Protein AF-A0A8H4KC04-F1 (afdb_monomer_lite)

Secondary structure (DSSP, 8-state):
----EEE-TT--EEE-SSHHHHT-TT-S--HHHHHHHHHHHHH-S---GGGS---HHHHHHHHHHHTT-GGG-------SSHHHHHHHHHHHHHHHHHHHHHHHH---HHHHHTTTTTS-TT---PPPS-HHHHS-TT--HHHHHHHHHHHHHHHHH-HHHHHHHHHHHHHHHHHHHH----HHHHHHHHHHHHHHHHHTT-TTTHHHHHHHHHHHHHGGG----S-HHHHHHHSHHHHHHHHHHHHHHHHHHHHTT---SS-SGGGS-TT-----TTTTTTHHHHHHHHHHHHHHHHHHHHHHH-SS--GGGGHHHHHHHHHHHHHHHT----

InterPro domains:
  IPR005814 Aminotransferase class-III [PF00202] (6-101)
  IPR015421 Pyridoxal phosphate-dependent transferase, major domain [G3DSA:3.40.640.10] (30-163)
  IPR015424 Pyridoxal phosphate-dependent transferase [SSF53383] (8-153)
  IPR021858 Fungal transcription factor [PF11951] (159-331)

Foldseek 3Di:
DADQWDADPVRDIDGNLCCVVLPNLRHPDDVVVVVVLVVCCVVPVDDDPVVVDDDPVVVVVFCVVCPPNVVVDDGDDDDDDPVVVVVVVVVVVVVVVCLLVVLLADPPVVSCVVCVVPRDPLDDDADDPPCVPPPDPPADPVRVVVVSVVRVVCCCPPPSNVVVVVVVVVVVVCCVVVVPQDLVSLLVVLVVVLVVCLVVVVLVPSVVSLLVSLCSQCVVPPDDPDDSLVSLCVDLSSLVSVVVNLLSLLVSLVVVLHARPDADDSLADPVRPQPDPSCRFSSVVSNLSNLVSVLSVVVVVVVVVDPDDDPVVCPVSVVSVVVSVVCVVPDDGD

Structure (mmCIF, N/CA/C/O backbone):
data_AF-A0A8H4KC04-F1
#
_entry.id   AF-A0A8H4KC04-F1
#
loop_
_atom_site.group_PDB
_atom_site.id
_atom_site.type_symbol
_atom_site.label_atom_id
_atom_site.label_alt_id
_atom_site.label_comp_id
_atom_site.label_asym_id
_atom_site.label_entity_id
_atom_site.label_seq_id
_atom_site.pdbx_PDB_ins_code
_atom_site.Cartn_x
_atom_site.Cartn_y
_atom_site.Cartn_z
_atom_site.occupancy
_atom_site.B_iso_or_equiv
_atom_site.auth_seq_id
_atom_site.auth_comp_id
_atom_site.auth_asym_id
_atom_site.auth_atom_id
_atom_site.pdbx_PDB_model_num
ATOM 1 N N . MET A 1 1 ? -21.354 -11.502 18.791 1.00 45.84 1 MET A N 1
ATOM 2 C CA . MET A 1 1 ? -21.291 -10.128 19.333 1.00 45.84 1 MET A CA 1
ATOM 3 C C . MET A 1 1 ? -19.833 -9.747 19.503 1.00 45.84 1 MET A C 1
ATOM 5 O O . MET A 1 1 ? -19.154 -10.330 20.341 1.00 45.84 1 MET A O 1
ATOM 9 N N . THR A 1 2 ? -19.352 -8.838 18.662 1.00 54.47 2 THR A N 1
ATOM 10 C CA . THR A 1 2 ? -18.087 -8.113 18.827 1.00 54.47 2 THR A CA 1
ATOM 11 C C . THR A 1 2 ? -18.065 -7.490 20.220 1.00 54.47 2 THR A C 1
ATOM 13 O O . THR A 1 2 ? -19.035 -6.851 20.619 1.00 54.47 2 THR A O 1
ATOM 16 N N . ARG A 1 3 ? -17.008 -7.730 21.001 1.00 68.69 3 ARG A N 1
ATOM 17 C CA . ARG A 1 3 ? -16.815 -7.072 22.298 1.00 68.69 3 ARG A CA 1
ATOM 18 C C . ARG A 1 3 ? -15.876 -5.891 22.062 1.00 68.69 3 ARG A C 1
ATOM 20 O O . ARG A 1 3 ? -14.681 -6.143 21.976 1.00 68.69 3 ARG A O 1
ATOM 27 N N . PRO A 1 4 ? -16.362 -4.645 21.934 1.00 75.50 4 PRO A N 1
ATOM 28 C CA . PRO A 1 4 ? -15.501 -3.478 21.741 1.00 75.50 4 PRO A CA 1
ATOM 29 C C . PRO A 1 4 ? -14.902 -2.979 23.067 1.00 75.50 4 PRO A C 1
ATOM 31 O O . PRO A 1 4 ? -14.444 -1.853 23.150 1.00 75.50 4 PRO A O 1
ATOM 34 N N . PHE A 1 5 ? -14.941 -3.783 24.133 1.00 81.94 5 PHE A N 1
ATOM 35 C CA . PHE A 1 5 ? -14.510 -3.370 25.464 1.00 81.94 5 PHE A CA 1
ATOM 36 C C . PHE A 1 5 ? -13.293 -4.167 25.913 1.00 81.94 5 PHE A C 1
ATOM 38 O O . PHE A 1 5 ? -13.287 -5.398 25.824 1.00 81.94 5 PHE A O 1
ATOM 45 N N . VAL A 1 6 ? -12.321 -3.463 26.482 1.00 85.00 6 VAL A N 1
ATOM 46 C CA . VAL A 1 6 ? -11.175 -4.031 27.196 1.00 85.00 6 VAL A CA 1
ATOM 47 C C . VAL A 1 6 ? -11.305 -3.761 28.687 1.00 85.00 6 VAL A C 1
ATOM 49 O O . VAL A 1 6 ? -11.941 -2.795 29.100 1.00 85.00 6 VAL A O 1
ATOM 52 N N . SER A 1 7 ? -10.718 -4.623 29.511 1.00 87.44 7 SER A N 1
ATOM 53 C CA . SER A 1 7 ? -10.640 -4.406 30.956 1.00 87.44 7 SER A CA 1
ATOM 54 C C . SER A 1 7 ? -9.207 -4.085 31.343 1.00 87.44 7 SER A C 1
ATOM 56 O O . SER A 1 7 ? -8.289 -4.810 30.962 1.00 87.44 7 SER A O 1
ATOM 58 N N . ASN A 1 8 ? -9.018 -3.009 32.101 1.00 87.94 8 ASN A N 1
ATOM 59 C CA . ASN A 1 8 ? -7.721 -2.701 32.692 1.00 87.94 8 ASN A CA 1
ATOM 60 C C . ASN A 1 8 ? -7.470 -3.561 33.950 1.00 87.94 8 ASN A C 1
ATOM 62 O O . ASN A 1 8 ? -8.314 -4.356 34.373 1.00 87.94 8 ASN A O 1
ATOM 66 N N . SER A 1 9 ? -6.306 -3.383 34.575 1.00 91.94 9 SER A N 1
ATOM 67 C CA . SER A 1 9 ? -5.914 -4.119 35.784 1.00 91.94 9 SER A CA 1
ATOM 68 C C . SER A 1 9 ? -6.809 -3.857 37.002 1.00 91.94 9 SER A C 1
ATOM 70 O O . SER A 1 9 ? -6.865 -4.704 37.890 1.00 91.94 9 SER A O 1
ATOM 72 N N . SER A 1 10 ? -7.530 -2.731 37.050 1.00 91.62 10 SER A N 1
ATOM 73 C CA . SER A 1 10 ? -8.500 -2.427 38.111 1.00 91.62 10 SER A CA 1
ATOM 74 C C . SER A 1 10 ? -9.902 -2.987 37.836 1.00 91.62 10 SER A C 1
ATOM 76 O O . SER A 1 10 ? -10.799 -2.824 38.660 1.00 91.62 10 SER A O 1
ATOM 78 N N . GLY A 1 11 ? -10.108 -3.668 36.702 1.00 89.00 11 GLY A N 1
ATOM 79 C CA . GLY A 1 11 ? -11.396 -4.239 36.302 1.00 89.00 11 GLY A CA 1
ATOM 80 C C . GLY A 1 11 ? -12.357 -3.236 35.657 1.00 89.00 11 GLY A C 1
ATOM 81 O O . GLY A 1 11 ? -13.470 -3.614 35.282 1.00 89.00 11 GLY A O 1
ATOM 82 N N . GLN A 1 12 ? -11.941 -1.980 35.477 1.00 88.75 12 GLN A N 1
ATOM 83 C CA . GLN A 1 12 ? -12.711 -0.993 34.731 1.00 88.75 12 GLN A CA 1
ATOM 84 C C . GLN A 1 12 ? -12.769 -1.403 33.258 1.00 88.75 12 GLN A C 1
ATOM 86 O O . GLN A 1 12 ? -11.752 -1.729 32.642 1.00 88.75 12 GLN A O 1
ATOM 91 N N . LYS A 1 13 ? -13.978 -1.381 32.693 1.00 87.00 13 LYS A N 1
ATOM 92 C CA . LYS A 1 13 ? -14.200 -1.598 31.264 1.00 87.00 13 LYS A CA 1
ATOM 93 C C . LYS A 1 13 ? -14.014 -0.287 30.513 1.00 87.00 13 LYS A C 1
ATOM 95 O O . LYS A 1 13 ? -14.609 0.719 30.884 1.00 87.00 13 LYS A O 1
ATOM 100 N N . VAL A 1 14 ? -13.221 -0.330 29.455 1.00 83.50 14 VAL A N 1
ATOM 101 C CA . VAL A 1 14 ? -12.939 0.791 28.560 1.00 83.50 14 VAL A CA 1
ATOM 102 C C . VAL A 1 14 ? -13.410 0.401 27.166 1.00 83.50 14 VAL A C 1
ATOM 104 O O . VAL A 1 14 ? -13.103 -0.698 26.702 1.00 83.50 14 VAL A O 1
ATOM 107 N N . LEU A 1 15 ? -14.190 1.272 26.527 1.00 82.62 15 LEU A N 1
ATOM 108 C CA . LEU A 1 15 ? -14.570 1.124 25.125 1.00 82.62 15 LEU A CA 1
ATOM 109 C C . LEU A 1 15 ? -13.347 1.427 24.253 1.00 82.62 15 LEU A C 1
ATOM 111 O O . LEU A 1 15 ? -12.816 2.533 24.294 1.00 82.62 1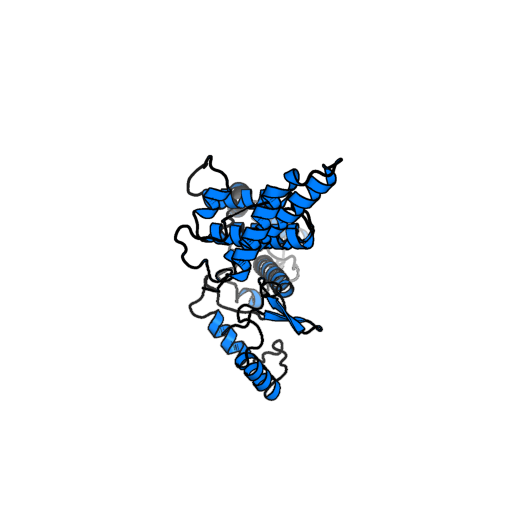5 LEU A O 1
ATOM 115 N N . ASP A 1 16 ? -12.919 0.455 23.458 1.00 76.12 16 ASP A N 1
ATOM 116 C CA . ASP A 1 16 ? -11.939 0.654 22.397 1.00 76.12 16 ASP A CA 1
ATOM 117 C C . ASP A 1 16 ? -12.665 1.122 21.132 1.00 76.12 16 ASP A C 1
ATOM 119 O O . ASP A 1 16 ? -13.154 0.328 20.325 1.00 76.12 16 ASP A O 1
ATOM 123 N N . ALA A 1 17 ? -12.766 2.442 21.001 1.00 71.88 17 ALA A N 1
ATOM 124 C CA . ALA A 1 17 ? -13.392 3.098 19.862 1.00 71.88 17 ALA A CA 1
ATOM 125 C C . ALA A 1 17 ? -12.476 3.186 18.625 1.00 71.88 17 ALA A C 1
ATOM 127 O O . ALA A 1 17 ? -12.957 3.506 17.538 1.00 71.88 17 ALA A O 1
ATOM 128 N N . SER A 1 18 ? -11.174 2.913 18.775 1.00 68.00 18 SER A N 1
ATOM 129 C CA . SER A 1 18 ? -10.179 3.013 17.700 1.00 68.00 18 SER A CA 1
ATOM 130 C C . SER A 1 18 ? -9.812 1.659 17.085 1.00 68.00 18 SER A C 1
ATOM 132 O O . SER A 1 18 ? -9.068 1.615 16.105 1.00 68.00 18 SER A O 1
ATOM 134 N N . ALA A 1 19 ? -10.330 0.554 17.637 1.00 72.06 19 ALA A N 1
ATOM 135 C CA . ALA A 1 19 ? -9.940 -0.811 17.281 1.00 72.06 19 ALA A CA 1
ATOM 136 C C . ALA A 1 19 ? -8.415 -1.018 17.411 1.00 72.06 19 ALA A C 1
ATOM 138 O O . ALA A 1 19 ? -7.756 -1.563 16.513 1.00 72.06 19 ALA A O 1
ATOM 139 N N . GLY A 1 20 ? -7.846 -0.532 18.518 1.00 74.62 20 GLY A N 1
ATOM 140 C CA . GLY A 1 20 ? -6.405 -0.391 18.711 1.00 74.62 20 GLY A CA 1
ATOM 141 C C . GLY A 1 20 ? -5.826 0.656 17.747 1.00 74.62 20 GLY A C 1
ATOM 142 O O . GLY A 1 20 ? -6.397 1.738 17.627 1.00 74.62 20 GLY A O 1
ATOM 143 N N . PRO A 1 21 ? -4.722 0.374 17.032 1.00 72.25 21 PRO A N 1
ATOM 144 C CA . PRO A 1 21 ? -4.250 1.203 15.921 1.00 72.25 21 PRO A CA 1
ATOM 145 C C . PRO A 1 21 ? -4.998 0.880 14.608 1.00 72.25 21 PRO A C 1
ATOM 147 O O . PRO A 1 21 ? -4.367 0.623 13.586 1.00 72.25 21 PRO A O 1
ATOM 150 N N . ALA A 1 22 ? -6.337 0.833 14.645 1.00 72.94 22 ALA A N 1
ATOM 151 C CA . ALA A 1 22 ? -7.212 0.477 13.519 1.00 72.94 22 ALA A CA 1
ATOM 152 C C . ALA A 1 22 ? -6.952 -0.908 12.884 1.00 72.94 22 ALA A C 1
ATOM 154 O O . ALA A 1 22 ? -7.099 -1.091 11.677 1.00 72.94 22 ALA A O 1
ATOM 15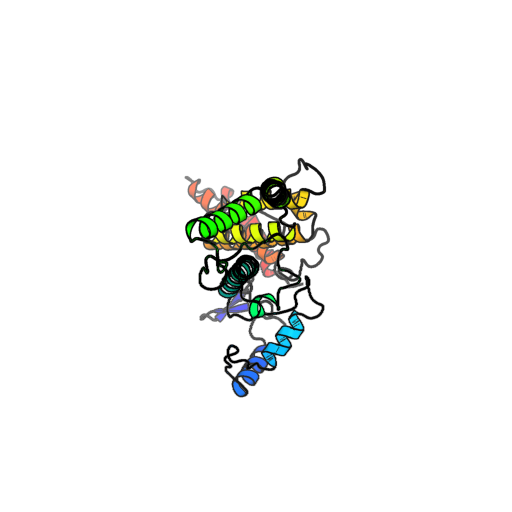5 N N . VAL A 1 23 ? -6.589 -1.907 13.695 1.00 77.31 23 VAL A N 1
ATOM 156 C CA . VAL A 1 23 ? -6.313 -3.283 13.220 1.00 77.31 23 VAL A CA 1
ATOM 157 C C . VAL A 1 23 ? -7.310 -4.318 13.736 1.00 77.31 23 VAL A C 1
ATOM 159 O O . VAL A 1 23 ? -7.415 -5.412 13.184 1.00 77.31 23 VAL A O 1
ATOM 162 N N . LEU A 1 24 ? -8.068 -4.005 14.789 1.00 78.75 24 LEU A N 1
ATOM 163 C CA . LEU A 1 24 ? -8.949 -4.965 15.453 1.00 78.75 24 LEU A CA 1
ATOM 164 C C . LEU A 1 24 ? -10.379 -4.965 14.885 1.00 78.75 24 LEU A C 1
ATOM 166 O O . LEU A 1 24 ? -11.364 -4.893 15.621 1.00 78.75 24 LEU A O 1
ATOM 170 N N . CYS A 1 25 ? -10.512 -5.087 13.565 1.00 74.56 25 CYS A N 1
ATOM 171 C CA . CYS A 1 25 ? -11.796 -4.961 12.864 1.00 74.56 25 CYS A CA 1
ATOM 172 C C . CYS A 1 25 ? -12.849 -6.009 13.286 1.00 74.56 25 CYS A C 1
ATOM 174 O O . CYS A 1 25 ? -14.047 -5.790 13.134 1.00 74.56 25 CYS A O 1
ATOM 176 N N . LEU A 1 26 ? -12.418 -7.151 13.836 1.00 79.44 26 LEU A N 1
ATOM 177 C CA . LEU A 1 26 ? -13.297 -8.241 14.289 1.00 79.44 26 LEU A CA 1
ATOM 178 C C . LEU A 1 26 ? -13.637 -8.187 15.791 1.00 79.44 26 LEU A C 1
ATOM 180 O O . LEU A 1 26 ? -14.392 -9.042 16.275 1.00 79.44 26 LEU A O 1
ATOM 184 N N . GLY A 1 27 ? -13.101 -7.195 16.514 1.00 76.50 27 GLY A N 1
ATOM 185 C CA . GLY A 1 27 ? -13.202 -7.027 17.966 1.00 76.50 27 GLY A CA 1
ATOM 186 C C . GLY A 1 27 ? -12.423 -8.060 18.788 1.00 76.50 27 GLY A C 1
ATOM 187 O O . GLY A 1 27 ? -11.781 -8.968 18.259 1.00 76.50 27 GLY A O 1
ATOM 188 N N . PHE A 1 28 ? -12.480 -7.923 20.116 1.00 81.50 28 PHE A N 1
ATOM 189 C CA . PHE A 1 28 ? -11.667 -8.724 21.034 1.00 81.50 28 PHE A CA 1
ATOM 190 C C . PHE A 1 28 ? -12.185 -10.154 21.236 1.00 81.50 28 PHE A C 1
ATOM 192 O O . PHE A 1 28 ? -13.392 -10.398 21.311 1.00 81.50 28 PHE A O 1
ATOM 199 N N . GLY A 1 29 ? -11.242 -11.083 21.432 1.00 81.94 29 GLY A N 1
ATOM 200 C CA . GLY A 1 29 ? -11.499 -12.405 22.012 1.00 81.94 29 GLY A CA 1
ATOM 201 C C . GLY A 1 29 ? -12.340 -13.338 21.143 1.00 81.94 29 GLY A C 1
ATOM 202 O O . GLY A 1 29 ? -13.230 -14.000 21.670 1.00 81.94 29 GLY A O 1
ATOM 203 N N . ARG A 1 30 ? -12.087 -13.370 19.828 1.00 85.81 30 ARG A N 1
ATOM 204 C CA . ARG A 1 30 ? -12.761 -14.261 18.869 1.00 85.81 30 ARG A CA 1
ATOM 205 C C . ARG A 1 30 ? -12.258 -15.703 19.018 1.00 85.81 30 ARG A C 1
ATOM 207 O O . ARG A 1 30 ? -11.124 -15.964 18.609 1.00 85.81 30 ARG A O 1
ATOM 214 N N . PRO A 1 31 ? -13.062 -16.637 19.568 1.00 90.44 31 PRO A N 1
ATOM 215 C CA . PRO A 1 31 ? -12.614 -18.013 19.778 1.00 90.44 31 PRO A CA 1
ATOM 216 C C . PRO A 1 31 ? -12.235 -18.702 18.469 1.00 90.44 31 PRO A C 1
ATOM 218 O O . PRO A 1 31 ? -11.279 -19.467 18.446 1.00 90.44 31 PRO A O 1
ATOM 221 N N . GLU A 1 32 ? -12.923 -18.366 17.374 1.00 92.62 32 GLU A N 1
ATOM 222 C CA . GLU A 1 32 ? -12.682 -18.951 16.053 1.00 92.62 32 GLU A CA 1
ATOM 223 C C . GLU A 1 32 ? -11.270 -18.624 15.540 1.00 92.62 32 GLU A C 1
ATOM 225 O O . GLU A 1 32 ? -10.598 -19.472 14.957 1.00 92.62 32 GLU A O 1
ATOM 230 N N . VAL A 1 33 ? -10.783 -17.406 15.810 1.00 91.25 33 VAL A N 1
ATOM 231 C CA . VAL A 1 33 ? -9.426 -16.975 15.437 1.00 91.25 33 VAL A CA 1
ATOM 232 C C . VAL A 1 33 ? -8.386 -17.692 16.296 1.00 91.25 33 VAL A C 1
ATOM 234 O O . VAL A 1 33 ? -7.383 -18.180 15.780 1.00 91.25 33 VAL A O 1
ATOM 237 N N . THR A 1 34 ? -8.626 -17.795 17.607 1.00 94.00 34 THR A N 1
ATOM 238 C CA . THR A 1 34 ? -7.730 -18.512 18.525 1.00 94.00 34 THR A CA 1
ATOM 239 C C . THR A 1 34 ? -7.622 -19.992 18.169 1.00 94.00 34 THR A C 1
ATOM 241 O O . THR A 1 34 ? -6.523 -20.547 18.186 1.00 94.00 34 THR A O 1
ATOM 244 N N . GLU A 1 35 ? -8.738 -20.628 17.821 1.00 96.75 35 GLU A N 1
ATOM 245 C CA . GLU A 1 35 ? -8.775 -22.023 17.395 1.00 96.75 35 GLU A CA 1
ATOM 246 C C . GLU A 1 35 ? -8.009 -22.222 16.082 1.00 96.75 35 GLU A C 1
ATOM 248 O O . GLU A 1 35 ? -7.146 -23.095 16.016 1.00 96.75 35 GLU A O 1
ATOM 253 N N . ALA A 1 36 ? -8.236 -21.370 15.076 1.00 95.88 36 ALA A N 1
ATOM 254 C CA . ALA A 1 36 ? -7.521 -21.431 13.801 1.00 95.88 36 ALA A CA 1
ATOM 255 C C . ALA A 1 36 ? -5.997 -21.295 13.974 1.00 95.88 36 ALA A C 1
ATOM 257 O O . ALA A 1 36 ? -5.239 -22.105 13.440 1.00 95.88 36 ALA A O 1
ATOM 258 N N . ILE A 1 37 ? -5.544 -20.324 14.778 1.00 95.75 37 ILE A N 1
ATOM 259 C CA . ILE A 1 37 ? -4.119 -20.136 15.093 1.00 95.75 37 ILE A CA 1
ATOM 260 C C . ILE A 1 37 ? -3.559 -21.374 15.800 1.00 95.75 37 ILE A C 1
ATOM 262 O O . ILE A 1 37 ? -2.505 -21.880 15.420 1.00 95.75 37 ILE A O 1
ATOM 266 N N . THR A 1 38 ? -4.265 -21.882 16.812 1.00 97.19 38 THR A N 1
ATOM 267 C CA . THR A 1 38 ? -3.816 -23.042 17.598 1.00 97.19 38 THR A CA 1
ATOM 268 C C . THR A 1 38 ? -3.700 -24.291 16.727 1.00 97.19 38 THR A C 1
ATOM 270 O O . THR A 1 38 ? -2.697 -25.002 16.792 1.00 97.19 38 THR A O 1
ATOM 273 N N . ASN A 1 39 ? -4.691 -24.536 15.870 1.00 97.12 39 ASN A N 1
ATOM 274 C CA . ASN A 1 39 ? -4.686 -25.649 14.927 1.00 97.12 39 ASN A CA 1
ATOM 275 C C . ASN A 1 39 ? -3.510 -25.545 13.950 1.00 97.12 39 ASN A C 1
ATOM 277 O O . ASN A 1 39 ? -2.790 -26.526 13.770 1.00 97.12 39 ASN A O 1
ATOM 281 N N . GLN A 1 40 ? -3.264 -24.359 13.385 1.00 96.56 40 GLN A N 1
ATOM 282 C CA . GLN A 1 40 ? -2.144 -24.142 12.471 1.00 96.56 40 GLN A CA 1
ATOM 283 C C . GLN A 1 40 ? -0.795 -24.350 13.166 1.00 96.56 40 GLN A C 1
ATOM 285 O O . GLN A 1 40 ? 0.055 -25.057 12.634 1.00 96.56 40 GLN A O 1
ATOM 290 N N . VAL A 1 41 ? -0.596 -23.797 14.366 1.00 96.75 41 VAL A N 1
ATOM 291 C CA . VAL A 1 41 ? 0.655 -23.954 15.128 1.00 96.75 41 VAL A CA 1
ATOM 292 C C . VAL A 1 41 ? 0.934 -25.423 15.460 1.00 96.75 41 VAL A C 1
ATOM 294 O O . VAL A 1 41 ? 2.080 -25.859 15.361 1.00 96.75 41 VAL A O 1
ATOM 297 N N . ASN A 1 42 ? -0.103 -26.197 15.798 1.00 97.06 42 ASN A N 1
ATOM 298 C CA . ASN A 1 42 ? 0.021 -27.629 16.084 1.00 97.06 42 ASN A CA 1
ATOM 299 C C . ASN A 1 42 ? 0.349 -28.476 14.843 1.00 97.06 42 ASN A C 1
ATOM 301 O O . ASN A 1 42 ? 0.921 -29.555 14.986 1.00 97.06 42 ASN A O 1
ATOM 305 N N . GLN A 1 43 ? -0.008 -28.016 13.640 1.00 95.12 43 GLN A N 1
ATOM 306 C CA . GLN A 1 43 ? 0.317 -28.702 12.386 1.00 95.12 43 GLN A CA 1
ATOM 307 C C . GLN A 1 43 ? 1.673 -28.261 11.821 1.00 95.12 43 GLN A C 1
ATOM 309 O O . GLN A 1 43 ? 2.517 -29.093 11.493 1.00 95.12 43 GLN A O 1
ATOM 314 N N . LEU A 1 44 ? 1.880 -26.950 11.700 1.00 94.44 44 LEU A N 1
ATOM 315 C CA . LEU A 1 44 ? 3.073 -26.327 11.141 1.00 94.44 44 LEU A CA 1
ATOM 316 C C . LEU A 1 44 ? 3.194 -24.887 11.657 1.00 94.44 44 LEU A C 1
ATOM 318 O O . LEU A 1 44 ? 2.564 -23.968 11.131 1.00 94.44 44 LEU A O 1
ATOM 322 N N . ALA A 1 45 ? 4.044 -24.696 12.666 1.00 92.44 45 ALA A N 1
ATOM 323 C CA . ALA A 1 45 ? 4.268 -23.392 13.291 1.00 92.44 45 ALA A CA 1
ATOM 324 C C . ALA A 1 45 ? 5.065 -22.409 12.418 1.00 92.44 45 ALA A C 1
ATOM 326 O O . ALA A 1 45 ? 4.887 -21.200 12.542 1.00 92.44 45 ALA A O 1
ATOM 327 N N . TYR A 1 46 ? 5.963 -22.903 11.558 1.00 92.56 46 TYR A N 1
ATOM 328 C CA . TYR A 1 46 ? 6.798 -22.054 10.710 1.00 92.56 46 TYR A CA 1
ATOM 329 C C . TYR A 1 46 ? 7.258 -22.778 9.446 1.00 92.56 46 TYR A C 1
ATOM 331 O O . TYR A 1 46 ? 7.626 -23.952 9.482 1.00 92.56 46 TYR A O 1
ATOM 339 N N . LEU A 1 47 ? 7.307 -22.034 8.343 1.00 89.50 47 LEU A N 1
ATOM 340 C CA . LEU A 1 47 ? 7.853 -22.471 7.068 1.00 89.50 47 LEU A CA 1
ATOM 341 C C . LEU A 1 47 ? 8.628 -21.318 6.424 1.00 89.50 47 LEU A C 1
ATOM 343 O O . LEU A 1 47 ? 8.112 -20.210 6.289 1.00 89.50 47 LEU A O 1
ATOM 347 N N . TYR A 1 48 ? 9.850 -21.589 5.967 1.00 87.81 48 TYR A N 1
ATOM 348 C CA . TYR A 1 48 ? 10.600 -20.639 5.150 1.00 87.81 48 TYR A CA 1
ATOM 349 C C . TYR A 1 48 ? 10.185 -20.748 3.674 1.00 87.81 48 TYR A C 1
ATOM 351 O O . TYR A 1 48 ? 10.581 -21.679 2.969 1.00 87.81 48 TYR A O 1
ATOM 359 N N . SER A 1 49 ? 9.417 -19.770 3.190 1.00 78.06 49 SER A N 1
ATOM 360 C CA . SER A 1 49 ? 8.875 -19.750 1.822 1.00 78.06 49 SER A CA 1
ATOM 361 C C . SER A 1 49 ? 9.915 -19.460 0.726 1.00 78.06 49 SER A C 1
ATOM 363 O O . SER A 1 49 ? 9.690 -19.755 -0.447 1.00 78.06 49 SER A O 1
ATOM 365 N N . GLY A 1 50 ? 11.105 -18.956 1.078 1.00 73.75 50 GLY A N 1
ATOM 366 C CA . GLY A 1 50 ? 12.161 -18.630 0.107 1.00 73.75 50 GLY A CA 1
ATOM 367 C C . GLY A 1 50 ? 12.812 -19.842 -0.577 1.00 73.75 50 GLY A C 1
ATOM 368 O O . GLY A 1 50 ? 13.472 -19.688 -1.602 1.00 73.75 50 GLY A O 1
ATOM 369 N N . ALA A 1 51 ? 12.606 -21.056 -0.058 1.00 72.06 51 ALA A N 1
ATOM 370 C CA . ALA A 1 51 ? 13.181 -22.294 -0.592 1.00 72.06 51 ALA A CA 1
ATOM 371 C C . ALA A 1 51 ? 12.224 -23.091 -1.511 1.00 72.06 51 ALA A C 1
ATOM 373 O O . ALA A 1 51 ? 12.432 -24.284 -1.714 1.00 72.06 51 ALA A O 1
ATOM 374 N N . ARG A 1 52 ? 11.216 -22.430 -2.109 1.00 78.00 52 ARG A N 1
ATOM 375 C CA . ARG A 1 52 ? 10.150 -23.029 -2.956 1.00 78.00 52 ARG A CA 1
ATOM 376 C C . ARG A 1 52 ? 9.153 -23.921 -2.207 1.00 78.00 52 ARG A C 1
ATOM 378 O O . ARG A 1 52 ? 8.483 -24.742 -2.829 1.00 78.00 52 ARG A O 1
ATOM 385 N N . PHE A 1 53 ? 9.050 -23.763 -0.894 1.00 87.25 53 PHE A N 1
ATOM 386 C CA . PHE A 1 53 ? 8.017 -24.413 -0.094 1.00 87.25 53 PHE A CA 1
ATOM 387 C C . PHE A 1 53 ? 6.874 -23.434 0.180 1.00 87.25 53 PHE A C 1
ATOM 389 O O . PHE A 1 53 ? 7.097 -22.227 0.255 1.00 87.25 53 PHE A O 1
ATOM 396 N N . THR A 1 54 ? 5.667 -23.965 0.355 1.00 91.25 54 THR A N 1
ATOM 397 C CA . THR A 1 54 ? 4.473 -23.204 0.750 1.00 91.25 54 THR A CA 1
ATOM 398 C C . THR A 1 54 ? 3.649 -23.996 1.771 1.00 91.25 54 THR A C 1
ATOM 400 O O . THR A 1 54 ? 3.993 -25.140 2.082 1.00 91.25 54 THR A O 1
ATOM 403 N N . CYS A 1 55 ? 2.594 -23.390 2.313 1.00 92.12 55 CYS A N 1
ATOM 404 C CA . CYS A 1 55 ? 1.605 -24.061 3.153 1.00 92.12 55 CYS A CA 1
ATOM 405 C C . CYS A 1 55 ? 0.183 -23.676 2.732 1.00 92.12 55 CYS A C 1
ATOM 407 O O . CYS A 1 55 ? -0.035 -22.579 2.211 1.00 92.12 55 CYS A O 1
ATOM 409 N N . ASP A 1 56 ? -0.772 -24.565 3.006 1.00 93.44 56 ASP A N 1
ATOM 410 C CA . ASP A 1 56 ? -2.166 -24.428 2.569 1.00 93.44 56 ASP A CA 1
ATOM 411 C C . ASP A 1 56 ? -2.773 -23.087 3.004 1.00 93.44 56 ASP A C 1
ATOM 413 O O . ASP A 1 56 ? -3.323 -22.369 2.178 1.00 93.44 56 ASP A O 1
ATOM 417 N N . ALA A 1 57 ? -2.542 -22.664 4.252 1.00 93.62 57 ALA A N 1
ATOM 418 C CA . ALA A 1 57 ? -3.031 -21.382 4.764 1.00 93.62 57 ALA A CA 1
ATOM 419 C C . ALA A 1 57 ? -2.537 -20.162 3.956 1.00 93.62 57 ALA A C 1
ATOM 421 O O . ALA A 1 57 ? -3.282 -19.202 3.761 1.00 93.62 57 ALA A O 1
ATOM 422 N N . THR A 1 58 ? -1.288 -20.186 3.474 1.00 92.56 58 THR A N 1
ATOM 423 C CA . THR A 1 58 ? -0.724 -19.081 2.676 1.00 92.56 58 THR A CA 1
ATOM 424 C C . THR A 1 58 ? -1.311 -19.069 1.265 1.00 92.56 58 THR A C 1
ATOM 426 O O . THR A 1 58 ? -1.672 -18.006 0.757 1.00 92.56 58 THR A O 1
ATOM 429 N N . GLU A 1 59 ? -1.433 -20.240 0.635 1.00 93.62 59 GLU A N 1
ATOM 430 C CA . GLU A 1 59 ? -2.005 -20.371 -0.712 1.00 93.62 59 GLU A CA 1
ATOM 431 C C . GLU A 1 59 ? -3.500 -20.030 -0.727 1.00 93.62 59 GLU A C 1
ATOM 433 O O . GLU A 1 59 ? -3.951 -19.272 -1.585 1.00 93.62 59 GLU A O 1
ATOM 438 N N . GLU A 1 60 ? -4.268 -20.521 0.248 1.00 95.81 60 GLU A N 1
ATOM 439 C CA . GLU A 1 60 ? -5.695 -20.220 0.393 1.00 95.81 60 GLU A CA 1
ATOM 440 C C . GLU A 1 60 ? -5.936 -18.720 0.580 1.00 95.81 60 GLU A C 1
ATOM 442 O O . GLU A 1 60 ? -6.807 -18.146 -0.079 1.00 95.81 60 GLU A O 1
ATOM 447 N N . LEU A 1 61 ? -5.124 -18.059 1.413 1.00 95.00 61 LEU A N 1
ATOM 448 C CA . LEU A 1 61 ? -5.197 -16.611 1.591 1.00 95.00 61 LEU A CA 1
ATOM 449 C C . LEU A 1 61 ? -4.850 -15.863 0.296 1.00 95.00 61 LEU A C 1
ATOM 451 O O . LEU A 1 61 ? -5.538 -14.907 -0.060 1.00 95.00 61 LEU A O 1
ATOM 455 N N . ALA A 1 62 ? -3.822 -16.294 -0.440 1.00 94.06 62 ALA A N 1
ATOM 456 C CA . ALA A 1 62 ? -3.462 -15.680 -1.717 1.00 94.06 62 ALA A CA 1
ATOM 457 C C . ALA A 1 62 ? -4.584 -15.822 -2.756 1.00 94.06 62 ALA A C 1
ATOM 459 O O . ALA A 1 62 ? -4.917 -14.852 -3.436 1.00 94.06 62 ALA A O 1
ATOM 460 N N . VAL A 1 63 ? -5.194 -17.007 -2.855 1.00 95.50 63 VAL A N 1
ATOM 461 C CA . VAL A 1 63 ? -6.336 -17.265 -3.743 1.00 95.50 63 VAL A CA 1
ATOM 462 C C . VAL A 1 63 ? -7.520 -16.382 -3.370 1.00 95.50 63 VAL A C 1
ATOM 464 O O . VAL A 1 63 ? -8.111 -15.766 -4.254 1.00 95.50 63 VAL A O 1
ATOM 467 N N . MET A 1 64 ? -7.839 -16.283 -2.079 1.00 95.62 64 MET A N 1
ATOM 468 C CA . MET A 1 64 ? -8.929 -15.444 -1.586 1.00 95.62 64 MET A CA 1
ATOM 469 C C . MET A 1 64 ? -8.707 -13.965 -1.930 1.00 95.62 64 MET A C 1
ATOM 471 O O . MET A 1 64 ? -9.613 -13.316 -2.443 1.00 95.62 64 MET A O 1
ATOM 475 N N . LEU A 1 65 ? -7.498 -13.440 -1.704 1.00 91.69 65 LEU A N 1
ATOM 476 C CA . LEU A 1 65 ? -7.165 -12.038 -1.983 1.00 91.69 65 LEU A CA 1
ATOM 477 C C . LEU A 1 65 ? -7.148 -11.708 -3.482 1.00 91.69 65 LEU A C 1
ATOM 479 O O . LEU A 1 65 ? -7.495 -10.597 -3.875 1.00 91.69 65 LEU A O 1
ATOM 483 N N . LEU A 1 66 ? -6.729 -12.656 -4.322 1.00 92.75 66 LEU A N 1
ATOM 484 C CA . LEU A 1 66 ? -6.610 -12.471 -5.773 1.00 92.75 66 LEU A CA 1
ATOM 485 C C . LEU A 1 66 ? -7.874 -12.885 -6.537 1.00 92.75 66 LEU A C 1
ATOM 487 O O . LEU A 1 66 ? -7.916 -12.785 -7.769 1.00 92.75 66 LEU A O 1
ATOM 491 N N . GLN A 1 67 ? -8.906 -13.353 -5.834 1.00 92.44 67 GLN A N 1
ATOM 492 C CA . GLN A 1 67 ? -10.161 -13.764 -6.444 1.00 92.44 67 GLN A CA 1
ATOM 493 C C . GLN A 1 67 ? -10.776 -12.592 -7.223 1.00 92.44 67 GLN A C 1
ATOM 495 O O . GLN A 1 67 ? -11.005 -11.512 -6.690 1.00 92.44 67 GLN A O 1
ATOM 500 N N . GLY A 1 68 ? -11.043 -12.807 -8.514 1.00 84.88 68 GLY A N 1
ATOM 501 C CA . GLY A 1 68 ? -11.595 -11.772 -9.395 1.00 84.88 68 GLY A CA 1
ATOM 502 C C . GLY A 1 68 ? -10.580 -10.755 -9.933 1.00 84.88 68 GLY A C 1
ATOM 503 O O . GLY A 1 68 ? -10.998 -9.831 -10.620 1.00 84.88 68 GLY A O 1
ATOM 504 N N . GLN A 1 69 ? -9.275 -10.936 -9.678 1.00 84.06 69 GLN A N 1
ATOM 505 C CA . GLN A 1 69 ? -8.190 -10.062 -10.159 1.00 84.06 69 GLN A CA 1
ATOM 506 C C . GLN A 1 69 ? -8.444 -8.570 -9.869 1.00 84.06 69 GLN A C 1
ATOM 508 O O . GLN A 1 69 ? -8.484 -7.753 -10.798 1.00 84.06 69 GLN A O 1
ATOM 513 N N . PRO A 1 70 ? -8.631 -8.184 -8.593 1.00 70.56 70 PRO A N 1
ATOM 514 C CA . PRO A 1 70 ? -8.881 -6.793 -8.235 1.00 70.56 70 PRO A CA 1
ATOM 515 C C . PRO A 1 70 ? -7.737 -5.909 -8.742 1.00 70.56 70 PRO A C 1
ATOM 517 O O . PRO A 1 70 ? -6.566 -6.199 -8.503 1.00 70.56 70 PRO A O 1
ATOM 520 N N . GLY A 1 71 ? -8.066 -4.866 -9.507 1.00 71.50 71 GLY A N 1
ATOM 521 C CA . GLY A 1 71 ? -7.064 -3.983 -10.114 1.00 71.50 71 GLY A CA 1
ATOM 522 C C . GLY A 1 71 ? -6.086 -4.687 -11.069 1.00 71.50 71 GLY A C 1
ATOM 523 O O . GLY A 1 71 ? -4.983 -4.191 -11.277 1.00 71.50 71 GLY A O 1
ATOM 524 N N . GLY A 1 72 ? -6.440 -5.858 -11.612 1.00 80.88 72 GLY A N 1
ATOM 525 C CA . GLY A 1 72 ? -5.557 -6.660 -12.468 1.00 80.88 72 GLY A CA 1
ATOM 526 C C . GLY A 1 72 ? -4.414 -7.360 -11.720 1.00 80.88 72 GLY A C 1
ATOM 527 O O . GLY A 1 72 ? -3.484 -7.868 -12.352 1.00 80.88 72 GLY A O 1
ATOM 528 N N . LEU A 1 73 ? -4.452 -7.394 -10.384 1.00 83.62 73 LEU A N 1
ATOM 529 C CA . LEU A 1 73 ? -3.430 -8.048 -9.571 1.00 83.62 73 LEU A CA 1
ATOM 530 C C . LEU A 1 73 ? -3.458 -9.569 -9.766 1.00 83.62 73 LEU A C 1
ATO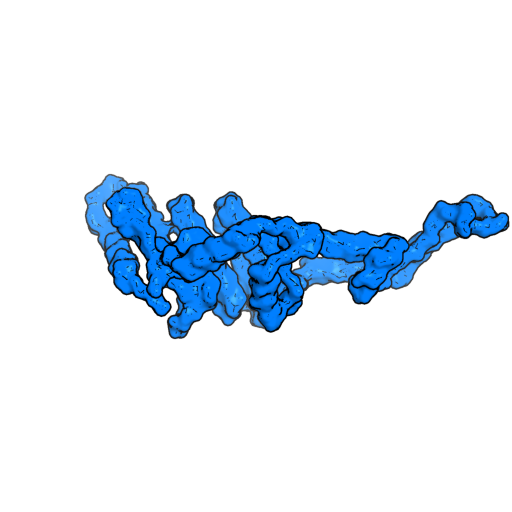M 532 O O . LEU A 1 73 ? -4.514 -10.197 -9.829 1.00 83.62 73 LEU A O 1
ATOM 536 N N . SER A 1 74 ? -2.268 -10.169 -9.842 1.00 89.44 74 SER A N 1
ATOM 537 C CA . SER A 1 74 ? -2.090 -11.602 -10.133 1.00 89.44 74 SER A CA 1
ATOM 538 C C . SER A 1 74 ? -1.188 -12.343 -9.143 1.00 89.44 74 SER A C 1
ATOM 540 O O . SER A 1 74 ? -1.032 -13.562 -9.247 1.00 89.44 74 SER A O 1
ATOM 542 N N . LYS A 1 75 ? -0.567 -11.627 -8.197 1.00 90.25 75 LYS A N 1
ATOM 543 C CA . LYS A 1 75 ? 0.377 -12.166 -7.209 1.00 90.25 75 LYS A CA 1
ATOM 544 C C . LYS A 1 75 ? 0.239 -11.425 -5.881 1.00 90.25 75 LYS A C 1
ATOM 546 O O . LYS A 1 75 ? 0.007 -10.221 -5.878 1.00 90.25 75 LYS A O 1
ATOM 551 N N . ALA A 1 76 ? 0.436 -12.148 -4.781 1.00 90.75 76 ALA A N 1
ATOM 552 C CA . ALA A 1 76 ? 0.480 -11.615 -3.425 1.00 90.75 76 ALA A CA 1
ATOM 553 C C . ALA A 1 76 ? 1.818 -11.987 -2.770 1.00 90.75 76 ALA A C 1
ATOM 555 O O . ALA A 1 76 ? 2.334 -13.085 -2.983 1.00 90.75 76 ALA A O 1
ATOM 556 N N . ILE A 1 77 ? 2.382 -11.062 -1.993 1.00 89.94 77 ILE A N 1
ATOM 557 C CA . ILE A 1 77 ? 3.574 -11.279 -1.166 1.00 89.94 77 ILE A CA 1
ATOM 558 C C . ILE A 1 77 ? 3.174 -10.959 0.269 1.00 89.94 77 ILE A C 1
ATOM 560 O O . ILE A 1 77 ? 2.633 -9.887 0.531 1.00 89.94 77 ILE A O 1
ATOM 564 N N . PHE A 1 78 ? 3.439 -11.888 1.184 1.00 91.31 78 PHE A N 1
ATOM 565 C CA . PHE A 1 78 ? 3.095 -11.743 2.595 1.00 91.31 78 PHE A CA 1
ATOM 566 C C . PHE A 1 78 ? 4.298 -11.267 3.405 1.00 91.31 78 PHE A C 1
ATOM 568 O O . PHE A 1 78 ? 5.412 -11.766 3.242 1.00 91.31 78 PHE A O 1
ATOM 575 N N . VAL A 1 79 ? 4.043 -10.301 4.280 1.00 92.06 79 VAL A N 1
ATOM 576 C CA . VAL A 1 79 ? 5.001 -9.672 5.196 1.00 92.06 79 VAL A CA 1
ATOM 577 C C . VAL A 1 79 ? 4.321 -9.447 6.547 1.00 92.06 79 VAL A C 1
ATOM 579 O O . VAL A 1 79 ? 3.099 -9.566 6.648 1.00 92.06 79 VAL A O 1
ATOM 582 N N . ASN A 1 80 ? 5.086 -9.131 7.589 1.00 89.00 80 ASN A N 1
ATOM 583 C CA . ASN A 1 80 ? 4.559 -9.040 8.953 1.00 89.00 80 ASN A CA 1
ATOM 584 C C . ASN A 1 80 ? 3.989 -7.660 9.293 1.00 89.00 80 ASN A C 1
ATOM 586 O O . ASN A 1 80 ? 3.265 -7.521 10.277 1.00 89.00 80 ASN A O 1
ATOM 590 N N . SER A 1 81 ? 4.337 -6.624 8.526 1.00 87.00 81 SER A N 1
ATOM 591 C CA . SER A 1 81 ? 3.918 -5.251 8.811 1.00 87.00 81 SER A CA 1
ATOM 592 C C . SER A 1 81 ? 3.697 -4.420 7.549 1.00 87.00 81 SER A C 1
ATOM 594 O O . SER A 1 81 ? 4.213 -4.732 6.476 1.00 87.00 81 SER A O 1
ATOM 596 N N . GLY A 1 82 ? 2.970 -3.308 7.695 1.00 81.12 82 GLY A N 1
ATOM 597 C CA . GLY A 1 82 ? 2.784 -2.337 6.614 1.00 81.12 82 GLY A CA 1
ATOM 598 C C . GLY A 1 82 ? 4.089 -1.666 6.168 1.00 81.12 82 GLY A C 1
ATOM 599 O O . GLY A 1 82 ? 4.263 -1.411 4.983 1.00 81.12 82 GLY A O 1
ATOM 600 N N . CYS A 1 83 ? 5.041 -1.447 7.083 1.00 81.56 83 CYS A N 1
ATOM 601 C CA . CYS A 1 83 ? 6.351 -0.882 6.743 1.00 81.56 83 CYS A CA 1
ATOM 602 C C . CYS A 1 83 ? 7.145 -1.824 5.821 1.00 81.56 83 CYS A C 1
ATOM 604 O O . CYS A 1 83 ? 7.612 -1.411 4.762 1.00 81.56 83 CYS A O 1
ATOM 606 N N . GLU A 1 84 ? 7.199 -3.119 6.160 1.00 84.19 84 GLU A N 1
ATOM 607 C CA . GLU A 1 84 ? 7.825 -4.134 5.300 1.00 84.19 84 GLU A CA 1
ATOM 608 C C . GLU A 1 84 ? 7.150 -4.219 3.922 1.00 84.19 84 GLU A C 1
ATOM 610 O O . GLU A 1 84 ? 7.829 -4.434 2.916 1.00 84.19 84 GLU A O 1
ATOM 615 N N . ALA A 1 85 ? 5.826 -4.031 3.861 1.00 83.62 85 ALA A N 1
ATOM 616 C CA . ALA A 1 85 ? 5.083 -4.029 2.603 1.00 83.62 85 ALA A CA 1
ATOM 617 C C . ALA A 1 85 ? 5.499 -2.851 1.709 1.00 83.62 85 ALA A C 1
ATOM 619 O O . ALA A 1 85 ? 5.758 -3.045 0.519 1.00 83.62 85 ALA A O 1
ATOM 620 N N . THR A 1 86 ? 5.621 -1.652 2.284 1.00 79.31 86 THR A N 1
ATOM 621 C CA . THR A 1 86 ? 6.082 -0.447 1.579 1.00 79.31 86 THR A CA 1
ATOM 622 C C . THR A 1 86 ? 7.509 -0.616 1.056 1.00 79.31 86 THR A C 1
ATOM 624 O O . THR A 1 86 ? 7.759 -0.393 -0.131 1.00 79.31 86 THR A O 1
ATOM 627 N N . ASP A 1 87 ? 8.433 -1.097 1.890 1.00 75.94 87 ASP A N 1
ATOM 628 C CA . ASP A 1 87 ? 9.818 -1.357 1.484 1.00 75.94 87 ASP A CA 1
ATOM 629 C C . ASP A 1 87 ? 9.898 -2.392 0.354 1.00 75.94 87 ASP A C 1
ATOM 631 O O . ASP A 1 87 ? 10.637 -2.218 -0.623 1.00 75.94 87 ASP A O 1
ATOM 635 N N . ALA A 1 88 ? 9.119 -3.473 0.451 1.00 80.50 88 ALA A N 1
ATOM 636 C CA . ALA A 1 88 ? 9.046 -4.491 -0.590 1.00 80.50 88 ALA A CA 1
ATOM 637 C C . ALA A 1 88 ? 8.518 -3.914 -1.912 1.00 80.50 88 ALA A C 1
ATOM 639 O O . ALA A 1 88 ? 9.096 -4.190 -2.967 1.00 80.50 88 ALA A O 1
ATOM 640 N N . ALA A 1 89 ? 7.477 -3.079 -1.866 1.00 80.25 89 ALA A N 1
ATOM 641 C CA . ALA A 1 89 ? 6.913 -2.427 -3.045 1.00 80.25 89 ALA A CA 1
ATOM 642 C C . ALA A 1 89 ? 7.935 -1.510 -3.740 1.00 80.25 89 ALA A C 1
ATOM 644 O O . ALA A 1 89 ? 8.128 -1.615 -4.953 1.00 80.25 89 ALA A O 1
ATOM 645 N N . ILE A 1 90 ? 8.658 -0.679 -2.981 1.00 71.38 90 ILE A N 1
ATOM 646 C CA . ILE A 1 90 ? 9.701 0.212 -3.518 1.00 71.38 90 ILE A CA 1
ATOM 647 C C . ILE A 1 90 ? 10.836 -0.598 -4.156 1.00 71.38 90 ILE A C 1
ATOM 649 O O . ILE A 1 90 ? 11.291 -0.285 -5.264 1.00 71.38 90 ILE A O 1
ATOM 653 N N . LYS A 1 91 ? 11.279 -1.675 -3.495 1.00 78.06 91 LYS A N 1
ATOM 654 C CA . LYS A 1 91 ? 12.327 -2.561 -4.023 1.00 78.06 91 LYS A CA 1
ATOM 655 C C . LYS A 1 91 ? 11.891 -3.243 -5.314 1.00 78.06 91 LYS A C 1
ATOM 657 O O . LYS A 1 91 ? 12.681 -3.307 -6.253 1.00 78.06 91 LYS A O 1
ATOM 662 N N . LEU A 1 92 ? 10.649 -3.721 -5.385 1.00 82.75 92 LEU A N 1
ATOM 663 C CA . LEU A 1 92 ? 10.095 -4.339 -6.589 1.00 82.75 92 LEU A CA 1
ATOM 664 C C . LEU A 1 92 ? 9.971 -3.339 -7.737 1.00 82.75 92 LEU A C 1
ATOM 666 O O . LEU A 1 92 ? 10.391 -3.655 -8.848 1.00 82.75 92 LEU A O 1
ATOM 670 N N . ALA A 1 93 ? 9.467 -2.131 -7.478 1.00 73.00 93 ALA A N 1
ATOM 671 C CA . ALA A 1 93 ? 9.371 -1.077 -8.485 1.00 73.00 93 ALA A CA 1
ATOM 672 C C . ALA A 1 93 ? 10.755 -0.701 -9.038 1.00 73.00 93 ALA A C 1
ATOM 674 O O . ALA A 1 93 ? 10.955 -0.638 -10.252 1.00 73.00 93 ALA A O 1
ATOM 675 N N . THR A 1 94 ? 11.737 -0.530 -8.152 1.00 69.62 94 THR A N 1
ATOM 676 C CA . THR A 1 94 ? 13.127 -0.243 -8.533 1.00 69.62 94 THR A CA 1
ATOM 677 C C . THR A 1 94 ? 13.723 -1.387 -9.351 1.00 69.62 94 THR A C 1
ATOM 679 O O . THR A 1 94 ? 14.273 -1.156 -10.427 1.00 69.62 94 THR A O 1
ATOM 682 N N . GLN A 1 95 ? 13.576 -2.631 -8.884 1.00 78.69 95 GLN A N 1
ATOM 683 C CA . GLN A 1 95 ? 14.084 -3.807 -9.587 1.00 78.69 95 GLN A CA 1
ATOM 684 C C . GLN A 1 95 ? 13.435 -3.965 -10.963 1.00 78.69 95 GLN A C 1
ATOM 686 O O . GLN A 1 95 ? 14.125 -4.295 -11.921 1.00 78.69 95 GLN A O 1
ATOM 691 N N . TYR A 1 96 ? 12.134 -3.706 -11.084 1.00 77.88 96 TYR A N 1
ATOM 692 C CA . TYR A 1 96 ? 11.417 -3.753 -12.353 1.00 77.88 96 TYR A CA 1
ATOM 693 C C . TYR A 1 96 ? 12.029 -2.793 -13.378 1.00 77.88 96 TYR A C 1
ATOM 695 O O . TYR A 1 96 ? 12.363 -3.203 -14.491 1.00 77.88 96 TYR A O 1
ATOM 703 N N . TRP A 1 97 ? 12.243 -1.531 -13.001 1.00 69.38 97 TRP A N 1
ATOM 704 C CA . TRP A 1 97 ? 12.838 -0.541 -13.899 1.00 69.38 97 TRP A CA 1
ATOM 705 C C . TRP A 1 97 ? 14.315 -0.808 -14.180 1.00 69.38 97 TRP A C 1
ATOM 707 O O . TRP A 1 97 ? 14.753 -0.639 -15.319 1.00 69.38 97 TRP A O 1
ATOM 717 N N . HIS A 1 98 ? 15.066 -1.291 -13.188 1.00 69.25 98 HIS A N 1
ATOM 718 C CA . HIS A 1 98 ? 16.438 -1.746 -13.389 1.00 69.25 98 HIS A CA 1
ATOM 719 C C . HIS A 1 98 ? 16.513 -2.910 -14.365 1.00 69.25 98 HIS A C 1
ATOM 721 O O . HIS A 1 98 ? 17.322 -2.854 -15.279 1.00 69.25 98 HIS A O 1
ATOM 727 N N . GLU A 1 99 ? 15.679 -3.940 -14.230 1.00 69.94 99 GLU A N 1
ATOM 728 C CA . GLU A 1 99 ? 15.666 -5.043 -15.187 1.00 69.94 99 GLU A CA 1
ATOM 729 C C . GLU A 1 99 ? 15.234 -4.537 -16.563 1.00 69.94 99 GLU A C 1
ATOM 731 O O . GLU A 1 99 ? 15.913 -4.835 -17.533 1.00 69.94 99 GLU A O 1
ATOM 736 N N . ARG A 1 100 ? 14.207 -3.687 -16.693 1.00 68.69 100 ARG A N 1
ATOM 737 C CA . ARG A 1 100 ? 13.828 -3.139 -18.010 1.00 68.69 100 ARG A CA 1
ATOM 738 C C . ARG A 1 100 ? 14.947 -2.341 -18.680 1.00 68.69 100 ARG A C 1
ATOM 740 O O . ARG A 1 100 ? 15.189 -2.543 -19.869 1.00 68.69 100 ARG A O 1
ATOM 747 N N . GLY A 1 101 ? 15.622 -1.462 -17.941 1.00 69.75 101 GLY A N 1
ATOM 748 C CA . GLY A 1 101 ? 16.721 -0.639 -18.453 1.00 69.75 101 GLY A CA 1
ATOM 749 C C . GLY A 1 101 ? 18.016 -1.425 -18.672 1.00 69.75 101 GLY A C 1
ATOM 750 O O . GLY A 1 101 ? 18.675 -1.278 -19.693 1.00 69.75 101 GLY A O 1
ATOM 751 N N . ALA A 1 102 ? 18.387 -2.307 -17.747 1.00 67.31 102 ALA A N 1
ATOM 752 C CA . ALA A 1 102 ? 19.593 -3.119 -17.869 1.00 67.31 102 ALA A CA 1
ATOM 753 C C . ALA A 1 102 ? 19.428 -4.216 -18.925 1.00 67.31 102 ALA A C 1
ATOM 755 O O . ALA A 1 102 ? 20.343 -4.449 -19.711 1.00 67.31 102 ALA A O 1
ATOM 756 N N . LEU A 1 103 ? 18.270 -4.882 -18.994 1.00 70.75 103 LEU A N 1
ATOM 757 C CA . LEU A 1 103 ? 18.027 -5.930 -19.985 1.00 70.75 103 LEU A CA 1
ATOM 758 C C . LEU A 1 103 ? 17.973 -5.368 -21.399 1.00 70.75 103 LEU A C 1
ATOM 760 O O . LEU A 1 103 ? 18.453 -6.050 -22.306 1.00 70.75 103 LEU A O 1
ATOM 764 N N . CYS A 1 104 ? 17.442 -4.153 -21.595 1.00 72.62 104 CYS A N 1
ATOM 765 C CA . CYS A 1 104 ? 17.372 -3.555 -22.927 1.00 72.62 104 CYS A CA 1
ATOM 766 C C . CYS A 1 104 ? 18.764 -3.265 -23.506 1.00 72.62 104 CYS A C 1
ATOM 768 O O . CYS A 1 104 ? 18.961 -3.475 -24.700 1.00 72.62 104 CYS A O 1
ATOM 770 N N . VAL A 1 105 ? 19.745 -2.919 -22.663 1.00 71.94 105 VAL A N 1
ATOM 771 C CA . VAL A 1 105 ? 21.150 -2.697 -23.062 1.00 71.94 105 VAL A CA 1
ATOM 772 C C . VAL A 1 105 ? 22.058 -3.918 -22.869 1.00 71.94 105 VAL A C 1
ATOM 774 O O . VAL A 1 105 ? 23.227 -3.888 -23.247 1.00 71.94 105 VAL A O 1
ATOM 777 N N . SER A 1 106 ? 21.566 -5.012 -22.280 1.00 70.31 106 SER A N 1
ATOM 778 C CA . SER A 1 106 ? 22.375 -6.217 -22.066 1.00 70.31 106 SER A CA 1
ATOM 779 C C . SER A 1 106 ? 22.491 -7.084 -23.329 1.00 70.31 106 SER A C 1
ATOM 781 O O . SER A 1 106 ? 21.568 -7.191 -24.139 1.00 70.31 106 SER A O 1
ATOM 783 N N . GLY A 1 107 ? 23.616 -7.788 -23.472 1.00 70.50 107 GLY A N 1
ATOM 784 C CA . GLY A 1 107 ? 23.823 -8.798 -24.521 1.00 70.50 107 GLY A CA 1
ATOM 785 C C . GLY A 1 107 ? 23.400 -10.226 -24.136 1.00 70.50 107 GLY A C 1
ATOM 786 O O . GLY A 1 107 ? 23.638 -11.155 -24.902 1.00 70.50 107 GLY A O 1
ATOM 787 N N . HIS A 1 108 ? 22.826 -10.444 -22.946 1.00 78.75 108 HIS A N 1
ATOM 788 C CA . HIS A 1 108 ? 22.571 -11.791 -22.420 1.00 78.75 108 HIS A CA 1
ATOM 789 C C . HIS A 1 108 ? 21.199 -12.321 -22.874 1.00 78.75 108 HIS A C 1
ATOM 791 O O . HIS A 1 108 ? 20.187 -12.112 -22.204 1.00 78.75 108 HIS A O 1
ATOM 797 N N . ASP A 1 109 ? 21.160 -13.017 -24.015 1.00 78.12 109 ASP A N 1
ATOM 798 C CA . ASP A 1 109 ? 19.900 -13.389 -24.684 1.00 78.12 109 ASP A CA 1
ATOM 799 C C . ASP A 1 109 ? 18.963 -14.260 -23.827 1.00 78.12 109 ASP A C 1
ATOM 801 O O . ASP A 1 109 ? 17.758 -14.025 -23.805 1.00 78.12 109 ASP A O 1
ATOM 805 N N . SER A 1 110 ? 19.498 -15.193 -23.032 1.00 76.94 110 SER A N 1
ATOM 806 C CA . SER A 1 110 ? 18.692 -16.046 -22.139 1.00 76.94 110 SER A CA 1
ATOM 807 C C . SER A 1 110 ? 17.911 -15.247 -21.088 1.00 76.94 110 SER A C 1
ATOM 809 O O . SER A 1 110 ? 16.759 -15.565 -20.801 1.00 76.94 110 SER A O 1
ATOM 811 N N . ARG A 1 111 ? 18.505 -14.175 -20.546 1.00 72.56 111 ARG A N 1
ATOM 812 C CA . ARG A 1 111 ? 17.826 -13.262 -19.616 1.00 72.56 111 ARG A CA 1
ATOM 813 C C . ARG A 1 111 ? 16.821 -12.370 -20.336 1.00 72.56 111 ARG A C 1
ATOM 815 O O . ARG A 1 111 ? 15.771 -12.079 -19.780 1.00 72.56 111 ARG A O 1
ATOM 822 N N . ARG A 1 112 ? 17.123 -11.957 -21.570 1.00 77.38 112 ARG A N 1
ATOM 823 C CA . ARG A 1 112 ? 16.246 -11.103 -22.387 1.00 77.38 112 ARG A CA 1
ATOM 824 C C . ARG A 1 112 ? 15.023 -11.835 -22.924 1.00 77.38 112 ARG A C 1
ATOM 826 O O . ARG A 1 112 ? 13.985 -11.205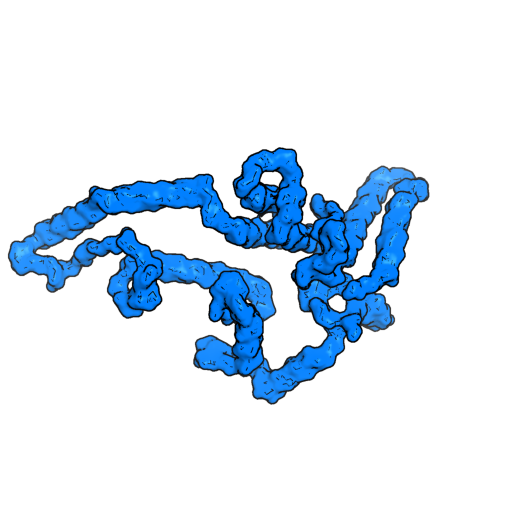 -23.090 1.00 77.38 112 ARG A O 1
ATOM 833 N N . ALA A 1 113 ? 15.127 -13.139 -23.173 1.00 81.38 113 ALA A N 1
ATOM 834 C CA . ALA A 1 113 ? 14.061 -13.946 -23.759 1.00 81.38 113 ALA A CA 1
ATOM 835 C C . ALA A 1 113 ? 12.741 -13.862 -22.972 1.00 81.38 113 ALA A C 1
ATOM 837 O O . ALA A 1 113 ? 11.684 -13.766 -23.584 1.00 81.38 113 ALA A O 1
ATOM 838 N N . LEU A 1 114 ? 12.807 -13.818 -21.635 1.00 76.06 114 LEU A N 1
ATOM 839 C CA . LEU A 1 114 ? 11.634 -13.734 -20.751 1.00 76.06 114 LEU A CA 1
ATOM 840 C C . LEU A 1 114 ? 10.876 -12.402 -20.846 1.00 76.06 114 LEU A C 1
ATOM 842 O O . LEU A 1 114 ? 9.698 -12.348 -20.516 1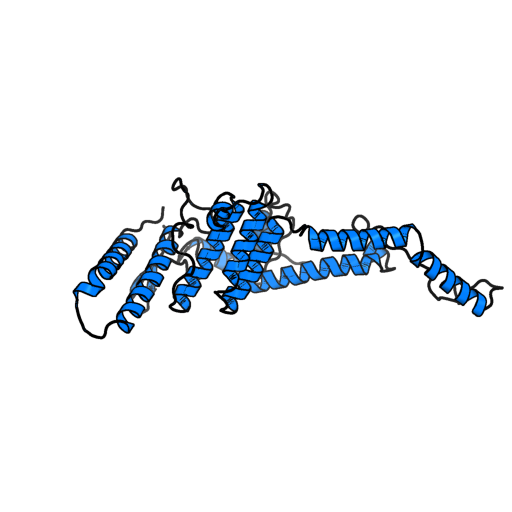.00 76.06 114 LEU A O 1
ATOM 846 N N . TYR A 1 115 ? 11.551 -11.337 -21.279 1.00 73.00 115 TYR A N 1
ATOM 847 C CA . TYR A 1 115 ? 11.016 -9.973 -21.296 1.00 73.00 115 TYR A CA 1
ATOM 848 C C . TYR A 1 115 ? 10.888 -9.420 -22.717 1.00 73.00 115 TYR A C 1
ATOM 850 O O . TYR A 1 115 ? 10.612 -8.235 -22.880 1.00 73.00 115 TYR A O 1
ATOM 858 N N . ARG A 1 116 ? 11.126 -10.245 -23.747 1.00 76.88 116 ARG A N 1
ATOM 859 C CA . ARG A 1 116 ? 11.329 -9.811 -25.139 1.00 76.88 116 ARG A CA 1
ATOM 860 C C . ARG A 1 116 ? 10.189 -8.938 -25.669 1.00 76.88 116 ARG A C 1
ATOM 862 O O . ARG A 1 116 ? 10.477 -7.943 -26.325 1.00 76.88 116 ARG A O 1
ATOM 869 N N . ASP A 1 117 ? 8.951 -9.258 -25.310 1.00 76.00 117 ASP A N 1
ATOM 870 C CA . ASP A 1 117 ? 7.752 -8.521 -25.734 1.00 76.00 117 ASP A CA 1
ATOM 871 C C . ASP A 1 117 ? 7.587 -7.162 -25.025 1.00 76.00 117 ASP A C 1
ATOM 873 O O . ASP A 1 117 ? 6.818 -6.313 -25.466 1.00 76.00 117 ASP A O 1
ATOM 877 N N . TRP A 1 118 ? 8.313 -6.935 -23.926 1.00 64.62 118 TRP A N 1
ATOM 878 C CA . TRP A 1 118 ? 8.261 -5.709 -23.116 1.00 64.62 118 TRP A CA 1
ATOM 879 C C . TRP A 1 118 ? 9.555 -4.888 -23.161 1.00 64.62 118 TRP A C 1
ATOM 881 O O . TRP A 1 118 ? 9.608 -3.771 -22.616 1.00 64.62 118 TRP A O 1
ATOM 891 N N . LEU A 1 119 ? 10.609 -5.432 -23.781 1.00 76.75 119 LEU A N 1
ATOM 892 C CA . LEU A 1 119 ? 11.852 -4.710 -24.001 1.00 76.75 119 LEU A CA 1
ATOM 893 C C . LEU A 1 119 ? 11.617 -3.616 -25.043 1.00 76.75 119 LEU A C 1
ATOM 895 O O . LEU A 1 119 ? 11.071 -3.881 -26.113 1.00 76.75 119 LEU A O 1
ATOM 899 N N . PRO A 1 120 ? 12.035 -2.379 -24.756 1.00 70.50 120 PRO A N 1
ATOM 900 C CA . PRO A 1 120 ? 11.815 -1.284 -25.673 1.00 70.50 120 PRO A CA 1
ATOM 901 C C . PRO A 1 120 ? 12.650 -1.486 -26.951 1.00 70.50 120 PRO A C 1
ATOM 903 O O . PRO A 1 120 ? 13.826 -1.848 -26.904 1.00 70.50 120 PRO A O 1
ATOM 906 N N . HIS A 1 121 ? 12.026 -1.266 -28.110 1.00 72.50 121 HIS A N 1
ATOM 907 C CA . HIS A 1 121 ? 12.635 -1.480 -29.434 1.00 72.50 121 HIS A CA 1
ATOM 908 C C . HIS A 1 121 ? 13.551 -0.336 -29.893 1.00 72.50 121 HIS A C 1
ATOM 910 O O . HIS A 1 121 ? 14.037 -0.339 -31.019 1.00 72.50 121 HIS A O 1
ATOM 916 N N . ASN A 1 122 ? 13.767 0.660 -29.039 1.00 69.56 122 ASN A N 1
ATOM 917 C CA . ASN A 1 122 ? 14.564 1.851 -29.323 1.00 69.56 122 ASN A CA 1
ATOM 918 C C . ASN A 1 122 ? 16.029 1.712 -28.868 1.00 69.56 122 ASN A C 1
ATOM 920 O O . ASN A 1 122 ? 16.706 2.725 -28.703 1.00 69.56 122 ASN A O 1
ATOM 924 N N . VAL A 1 123 ? 16.503 0.485 -28.632 1.00 72.44 123 VAL A N 1
ATOM 925 C CA . VAL A 1 123 ? 17.898 0.196 -28.287 1.00 72.44 123 VAL A CA 1
ATOM 926 C C . VAL A 1 123 ? 18.574 -0.515 -29.452 1.00 72.44 123 VAL A C 1
ATOM 928 O O . VAL A 1 123 ? 18.117 -1.566 -29.903 1.00 72.44 123 VAL A O 1
ATOM 931 N N . SER A 1 124 ? 19.679 0.056 -29.913 1.00 76.50 124 SER A N 1
ATOM 932 C CA . SER A 1 124 ? 20.556 -0.475 -30.953 1.00 76.50 124 SER A CA 1
ATOM 933 C C . SER A 1 124 ? 21.938 -0.785 -30.375 1.00 76.50 124 SER A C 1
ATOM 935 O O . SER A 1 124 ? 22.320 -0.293 -29.312 1.00 76.50 124 SER A O 1
ATOM 937 N N . PHE A 1 125 ? 22.683 -1.649 -31.062 1.00 80.19 125 PHE A N 1
ATOM 938 C CA . PHE A 1 125 ? 24.025 -2.061 -30.665 1.00 80.19 125 PHE A CA 1
ATOM 939 C C . PHE A 1 125 ? 24.990 -1.805 -31.821 1.00 80.19 125 PHE A C 1
ATOM 941 O O . PHE A 1 125 ? 24.656 -2.083 -32.972 1.00 80.19 125 PHE A O 1
ATOM 948 N N . VAL A 1 126 ? 26.185 -1.312 -31.500 1.00 86.38 126 VAL A N 1
ATOM 949 C CA . VAL A 1 126 ? 27.323 -1.242 -32.429 1.00 86.38 126 VAL A CA 1
ATOM 950 C C . VAL A 1 126 ? 28.288 -2.395 -32.166 1.00 86.38 126 VAL A C 1
ATOM 952 O O . VAL A 1 126 ? 28.198 -3.063 -31.129 1.00 86.38 126 VAL A O 1
ATOM 955 N N . ASP A 1 127 ? 29.205 -2.640 -33.100 1.00 86.94 127 ASP A N 1
ATOM 956 C CA . ASP A 1 127 ? 30.167 -3.729 -32.969 1.00 86.94 127 ASP A CA 1
ATOM 957 C C . ASP A 1 127 ? 31.050 -3.524 -31.721 1.00 86.94 127 ASP A C 1
ATOM 959 O O . ASP A 1 127 ? 31.548 -2.421 -31.474 1.00 86.94 127 ASP A O 1
ATOM 963 N N . PRO A 1 128 ? 31.293 -4.574 -30.916 1.00 83.31 128 PRO A N 1
ATOM 964 C CA . PRO A 1 128 ? 32.221 -4.479 -29.797 1.00 83.31 128 PRO A CA 1
ATOM 965 C C . PRO A 1 128 ? 33.675 -4.367 -30.287 1.00 83.31 128 PRO A C 1
ATOM 967 O O . PRO A 1 128 ? 34.042 -4.922 -31.320 1.00 83.31 128 PRO A O 1
ATOM 970 N N . CYS A 1 129 ? 34.551 -3.736 -29.497 1.00 87.38 129 CYS A N 1
ATOM 971 C CA . CYS A 1 129 ? 35.985 -3.578 -29.796 1.00 87.38 129 CYS A CA 1
ATOM 972 C C . CYS A 1 129 ? 36.802 -4.886 -29.659 1.00 87.38 129 CYS A C 1
ATOM 974 O O . CYS A 1 129 ? 37.843 -4.927 -29.006 1.00 87.38 129 CYS A O 1
ATOM 976 N N . PHE A 1 130 ? 36.354 -5.980 -30.275 1.00 90.75 130 PHE A N 1
ATOM 977 C CA . PHE A 1 130 ? 37.021 -7.282 -30.256 1.00 90.75 130 PHE A CA 1
ATOM 978 C C . PHE A 1 130 ? 37.844 -7.494 -31.525 1.00 90.75 130 PHE A C 1
ATOM 980 O O . PHE A 1 130 ? 37.455 -8.263 -32.404 1.00 90.75 130 PHE A O 1
ATOM 987 N N . ALA A 1 131 ? 39.008 -6.840 -31.605 1.00 86.69 131 ALA A N 1
ATOM 988 C CA . ALA A 1 131 ? 39.880 -6.916 -32.782 1.00 86.69 131 ALA A CA 1
ATOM 989 C C . ALA A 1 131 ? 40.209 -8.368 -33.180 1.00 86.69 131 ALA A C 1
ATOM 991 O O . ALA A 1 131 ? 40.170 -8.713 -34.351 1.00 86.69 131 ALA A O 1
ATOM 992 N N . TYR A 1 132 ? 40.409 -9.263 -32.209 1.00 86.50 132 TYR A N 1
ATOM 993 C CA . TYR A 1 132 ? 40.678 -10.685 -32.463 1.00 86.50 132 TYR A CA 1
ATOM 994 C C . TYR A 1 132 ? 39.540 -11.443 -33.178 1.00 86.50 132 TYR A C 1
ATOM 996 O O . TYR A 1 132 ? 39.761 -12.552 -33.658 1.00 86.50 132 TYR A O 1
ATOM 1004 N N . ARG A 1 133 ? 38.317 -10.895 -33.201 1.00 86.12 133 ARG A N 1
ATOM 1005 C CA . ARG A 1 133 ? 37.117 -11.551 -33.746 1.00 86.12 133 ARG A CA 1
ATOM 1006 C C . ARG A 1 133 ? 36.487 -10.794 -34.910 1.00 86.12 133 ARG A C 1
ATOM 1008 O O . ARG A 1 133 ? 35.892 -11.427 -35.774 1.00 86.12 133 ARG A O 1
ATOM 1015 N N . LEU A 1 134 ? 36.568 -9.465 -34.890 1.00 89.50 134 LEU A N 1
ATOM 1016 C CA . LEU A 1 134 ? 35.815 -8.576 -35.780 1.00 89.50 134 LEU A CA 1
ATOM 1017 C C . LEU A 1 134 ? 36.702 -7.715 -36.687 1.00 89.50 134 LEU A C 1
ATOM 1019 O O . LEU A 1 134 ? 36.169 -7.029 -37.559 1.00 89.50 134 LEU A O 1
ATOM 1023 N N . LYS A 1 135 ? 38.029 -7.733 -36.505 1.00 92.88 135 LYS A N 1
ATOM 1024 C CA . LYS A 1 135 ? 38.969 -7.071 -37.416 1.00 92.88 135 LYS A CA 1
ATOM 1025 C C . LYS A 1 135 ? 39.152 -7.919 -38.671 1.00 92.88 135 LYS A C 1
ATOM 1027 O O . LYS A 1 135 ? 39.379 -9.126 -38.580 1.00 92.88 135 LYS A O 1
ATOM 1032 N N . GLY A 1 136 ? 39.064 -7.297 -39.842 1.00 90.69 136 GLY A N 1
ATOM 1033 C CA . GLY A 1 136 ? 39.307 -7.983 -41.109 1.00 90.69 136 GLY A CA 1
ATOM 1034 C C . GLY A 1 136 ? 40.767 -8.425 -41.256 1.00 90.69 136 GLY A C 1
ATOM 1035 O O . GLY A 1 136 ? 41.680 -7.744 -40.797 1.00 90.69 136 GLY A O 1
ATOM 1036 N N . ASN A 1 137 ? 41.011 -9.530 -41.968 1.00 88.19 137 ASN A N 1
ATOM 1037 C CA . ASN A 1 137 ? 42.363 -10.089 -42.152 1.00 88.19 137 ASN A CA 1
ATOM 1038 C C . ASN A 1 137 ? 43.374 -9.109 -42.788 1.00 88.19 137 ASN A C 1
ATOM 1040 O O . ASN A 1 137 ? 44.571 -9.251 -42.565 1.00 88.19 137 ASN A O 1
ATOM 1044 N N . ASN A 1 138 ? 42.896 -8.122 -43.555 1.00 91.19 138 ASN A N 1
ATOM 1045 C CA . ASN A 1 138 ? 43.710 -7.093 -44.219 1.00 91.19 138 ASN A CA 1
ATOM 1046 C C . ASN A 1 138 ? 43.425 -5.670 -43.693 1.00 91.19 138 ASN A C 1
ATOM 1048 O O . ASN A 1 138 ? 43.784 -4.688 -44.338 1.00 91.19 138 ASN A O 1
ATOM 1052 N N . GLU A 1 139 ? 42.732 -5.541 -42.562 1.00 92.38 139 GLU A N 1
ATOM 1053 C CA . GLU A 1 139 ? 42.426 -4.253 -41.934 1.00 92.38 139 GLU A CA 1
ATOM 1054 C C . GLU A 1 139 ? 43.592 -3.861 -41.008 1.00 92.38 139 GLU A C 1
ATOM 1056 O O . GLU A 1 139 ? 44.130 -4.711 -40.298 1.00 92.38 139 GLU A O 1
ATOM 1061 N N . THR A 1 140 ? 44.024 -2.597 -40.998 1.00 94.44 140 THR A N 1
ATOM 1062 C CA . THR A 1 140 ? 44.984 -2.121 -39.982 1.00 94.44 140 THR A CA 1
ATOM 1063 C C . THR A 1 140 ? 44.258 -1.823 -38.668 1.00 94.44 140 THR A C 1
ATOM 1065 O O . THR A 1 140 ? 43.030 -1.736 -38.645 1.00 94.44 140 THR A O 1
ATOM 1068 N N . ASP A 1 141 ? 44.982 -1.685 -37.553 1.00 91.75 141 ASP A N 1
ATOM 1069 C CA . ASP A 1 141 ? 44.343 -1.330 -36.275 1.00 91.75 141 ASP A CA 1
ATOM 1070 C C . ASP A 1 141 ? 43.703 0.063 -36.333 1.00 91.75 141 ASP A C 1
ATOM 1072 O O . ASP A 1 141 ? 42.599 0.258 -35.833 1.00 91.75 141 ASP A O 1
ATOM 1076 N N . GLU A 1 142 ? 44.334 1.011 -37.025 1.00 92.31 142 GLU A N 1
ATOM 1077 C CA . GLU A 1 142 ? 43.804 2.362 -37.217 1.00 92.31 142 GLU A CA 1
ATOM 1078 C C . GLU A 1 142 ? 42.528 2.349 -38.062 1.00 92.31 142 GLU A C 1
ATOM 1080 O O . GLU A 1 142 ? 41.566 3.044 -37.736 1.00 92.31 142 GLU A O 1
ATOM 1085 N N . ALA A 1 143 ? 42.495 1.539 -39.126 1.00 91.94 143 ALA A N 1
ATOM 1086 C CA . ALA A 1 143 ? 41.311 1.385 -39.965 1.00 91.94 143 ALA A CA 1
ATOM 1087 C C . ALA A 1 143 ? 40.153 0.736 -39.188 1.00 91.94 143 ALA A C 1
ATOM 1089 O O . ALA A 1 143 ? 39.021 1.206 -39.283 1.00 91.94 143 ALA A O 1
ATOM 1090 N N . TYR A 1 144 ? 40.454 -0.273 -38.363 1.00 93.25 144 TYR A N 1
ATOM 1091 C CA . TYR A 1 144 ? 39.484 -0.939 -37.492 1.00 93.25 144 TYR A CA 1
ATOM 1092 C C . TYR A 1 144 ? 38.891 0.015 -36.450 1.00 93.25 144 TYR A C 1
ATOM 1094 O O . TYR A 1 144 ? 37.672 0.126 -36.330 1.00 93.25 144 TYR A O 1
ATOM 1102 N N . VAL A 1 145 ? 39.740 0.759 -35.731 1.00 92.69 145 VAL A N 1
ATOM 1103 C CA . VAL A 1 145 ? 39.295 1.750 -34.737 1.00 92.69 145 VAL A CA 1
ATOM 1104 C C . VAL A 1 145 ? 38.471 2.847 -35.400 1.00 92.69 145 VAL A C 1
ATOM 1106 O O . VAL A 1 145 ? 37.409 3.202 -34.890 1.00 92.69 145 VAL A O 1
ATOM 1109 N N . LYS A 1 146 ? 38.916 3.349 -36.558 1.00 92.12 146 LYS A N 1
ATOM 1110 C CA . LYS A 1 146 ? 38.179 4.363 -37.310 1.00 92.12 146 LYS A CA 1
ATOM 1111 C C . LYS A 1 146 ? 36.808 3.851 -37.749 1.00 92.12 146 LYS A C 1
ATOM 1113 O O . LYS A 1 146 ? 35.832 4.568 -37.588 1.00 92.12 146 LYS A O 1
ATOM 1118 N N . ARG A 1 147 ? 36.702 2.609 -38.229 1.00 93.88 147 ARG A N 1
ATOM 1119 C CA . ARG A 1 147 ? 35.415 2.006 -38.601 1.00 93.88 147 ARG A CA 1
ATOM 1120 C C . ARG A 1 147 ? 34.458 1.909 -37.413 1.00 93.88 147 ARG A C 1
ATOM 1122 O O . ARG A 1 147 ? 33.284 2.226 -37.572 1.00 93.88 147 ARG A O 1
ATOM 1129 N N . LEU A 1 148 ? 34.939 1.486 -36.242 1.00 93.38 148 LEU A N 1
ATOM 1130 C CA . LEU A 1 148 ? 34.113 1.420 -35.030 1.00 93.38 148 LEU A CA 1
ATOM 1131 C C . LEU A 1 148 ? 33.672 2.814 -34.558 1.00 93.38 148 LEU A C 1
ATOM 1133 O O . LEU A 1 148 ? 32.522 2.987 -34.159 1.00 93.38 148 LEU A O 1
ATOM 1137 N N . ALA A 1 149 ? 34.560 3.809 -34.637 1.00 90.06 149 ALA A N 1
ATOM 1138 C CA . ALA A 1 149 ? 34.234 5.198 -34.322 1.00 90.06 149 ALA A CA 1
ATOM 1139 C C . ALA A 1 149 ? 33.184 5.765 -35.292 1.00 90.06 149 ALA A C 1
ATOM 1141 O O . ALA A 1 149 ? 32.172 6.297 -34.842 1.00 90.06 149 ALA A O 1
ATOM 1142 N N . ASP A 1 150 ? 33.375 5.564 -36.599 1.00 91.25 150 ASP A N 1
ATOM 1143 C CA . ASP A 1 150 ? 32.436 5.980 -37.645 1.00 91.25 150 ASP A CA 1
ATOM 1144 C C . ASP A 1 150 ? 31.068 5.280 -37.464 1.00 91.25 150 ASP A C 1
ATOM 1146 O O . ASP A 1 150 ? 30.025 5.909 -37.630 1.00 91.25 150 ASP A O 1
ATOM 1150 N N . GLN A 1 151 ? 31.044 3.996 -37.073 1.00 90.44 151 GLN A N 1
ATOM 1151 C CA . GLN A 1 151 ? 29.811 3.247 -36.779 1.00 90.44 151 GLN A CA 1
ATOM 1152 C C . GLN A 1 151 ? 29.072 3.812 -35.558 1.00 90.44 151 GLN A C 1
ATOM 1154 O O . GLN A 1 151 ? 27.855 3.991 -35.607 1.00 90.44 151 GLN A O 1
ATOM 1159 N N . LEU A 1 152 ? 29.793 4.109 -34.472 1.00 86.38 152 LEU A N 1
ATOM 1160 C CA . LEU A 1 152 ? 29.220 4.723 -33.273 1.00 86.38 152 LEU A CA 1
ATOM 1161 C C . LEU A 1 152 ? 28.660 6.116 -33.570 1.00 86.38 152 LEU A C 1
ATOM 1163 O O . LEU A 1 152 ? 27.550 6.442 -33.152 1.00 86.38 152 LEU A O 1
ATOM 1167 N N . GLU A 1 153 ? 29.409 6.931 -34.307 1.00 86.06 153 GLU A N 1
ATOM 1168 C CA . GLU A 1 153 ? 28.997 8.280 -34.674 1.00 86.06 153 GLU A CA 1
ATOM 1169 C C . GLU A 1 153 ? 27.782 8.263 -35.612 1.00 86.06 153 GLU A C 1
ATOM 1171 O O . GLU A 1 153 ? 26.819 8.996 -35.378 1.00 86.06 153 GLU A O 1
ATOM 1176 N N . ALA A 1 154 ? 27.758 7.366 -36.601 1.00 86.06 154 ALA A N 1
ATOM 1177 C CA . ALA A 1 154 ? 26.608 7.177 -37.482 1.00 86.06 154 ALA A CA 1
ATOM 1178 C C . ALA A 1 154 ? 25.344 6.749 -36.719 1.00 86.06 154 ALA A C 1
ATOM 1180 O O . ALA A 1 154 ? 24.258 7.244 -37.017 1.00 86.06 154 ALA A O 1
ATOM 1181 N N . GLU A 1 155 ? 25.472 5.877 -35.716 1.00 83.50 155 GLU A N 1
ATOM 1182 C CA . GLU A 1 155 ? 24.342 5.452 -34.885 1.00 83.50 155 GLU A CA 1
ATOM 1183 C C . GLU A 1 155 ? 23.829 6.598 -33.994 1.00 83.50 155 GLU A C 1
ATOM 1185 O O . GLU A 1 155 ? 22.625 6.834 -33.889 1.00 83.50 155 GLU A O 1
ATOM 1190 N N . ILE A 1 156 ? 24.733 7.380 -33.395 1.00 74.88 156 ILE A N 1
ATOM 1191 C CA . ILE A 1 156 ? 24.374 8.539 -32.561 1.00 74.88 156 ILE A CA 1
ATOM 1192 C C . ILE A 1 156 ? 23.690 9.638 -33.387 1.00 74.88 156 ILE A C 1
ATOM 1194 O O . ILE A 1 156 ? 22.740 10.265 -32.909 1.00 74.88 156 ILE A O 1
ATOM 1198 N N . LEU A 1 157 ? 24.176 9.886 -34.605 1.00 77.81 157 LEU A N 1
ATOM 1199 C CA . LEU A 1 157 ? 23.685 10.936 -35.502 1.00 77.81 157 LEU A CA 1
ATOM 1200 C C . LEU A 1 157 ? 22.574 10.453 -36.447 1.00 77.81 157 LEU A C 1
ATOM 1202 O O . LEU A 1 157 ? 22.047 11.240 -37.235 1.00 77.81 157 LEU A O 1
ATOM 1206 N N . GLY A 1 158 ? 22.197 9.175 -36.370 1.00 76.31 158 GLY A N 1
ATOM 1207 C CA . GLY A 1 158 ? 21.194 8.572 -37.233 1.00 76.31 158 GLY A CA 1
ATOM 1208 C C . GLY A 1 158 ? 19.831 9.277 -37.127 1.00 76.31 158 GLY A C 1
ATOM 1209 O O . GLY A 1 158 ? 19.424 9.670 -36.029 1.00 76.31 158 GLY A O 1
ATOM 1210 N N . PRO A 1 159 ? 19.058 9.396 -38.226 1.00 67.44 159 PRO A N 1
ATOM 1211 C CA . PRO A 1 159 ? 17.759 10.078 -38.222 1.00 67.44 159 PRO A CA 1
ATOM 1212 C C . PRO A 1 159 ? 16.774 9.486 -37.209 1.00 67.44 159 PRO A C 1
ATOM 1214 O O . PRO A 1 159 ? 15.996 10.215 -36.596 1.00 67.44 159 PRO A O 1
ATOM 1217 N N . LEU A 1 160 ? 16.823 8.163 -37.013 1.00 63.84 160 LEU A N 1
ATOM 1218 C CA . LEU A 1 160 ? 16.002 7.460 -36.030 1.00 63.84 160 LEU A CA 1
ATOM 1219 C C . LEU A 1 160 ? 16.457 7.770 -34.597 1.00 63.84 160 LEU A C 1
ATOM 1221 O O . LEU A 1 160 ? 15.618 8.049 -33.752 1.00 63.84 160 LEU A O 1
ATOM 1225 N N . SER A 1 161 ? 17.768 7.795 -34.337 1.00 58.38 161 SER A N 1
ATOM 1226 C CA . SER A 1 161 ? 18.361 8.107 -33.027 1.00 58.38 161 SER A CA 1
ATOM 1227 C C . SER A 1 161 ? 18.093 9.554 -32.603 1.00 58.38 161 SER A C 1
ATOM 1229 O O . SER A 1 161 ? 17.618 9.806 -31.495 1.00 58.38 161 SER A O 1
ATOM 1231 N N . LEU A 1 162 ? 18.260 10.516 -33.517 1.00 59.12 162 LEU A N 1
ATOM 1232 C CA . LEU A 1 162 ? 17.898 11.919 -33.291 1.00 59.12 162 LEU A CA 1
ATOM 1233 C C . LEU A 1 162 ? 16.389 12.093 -33.079 1.00 59.12 162 LEU A C 1
ATOM 1235 O O . LEU A 1 162 ? 15.978 12.854 -32.202 1.00 59.12 162 LEU A O 1
ATOM 1239 N N . ARG A 1 163 ? 15.553 11.350 -33.817 1.00 60.50 163 ARG A N 1
ATOM 1240 C CA . ARG A 1 163 ? 14.096 11.336 -33.624 1.00 60.50 163 ARG A CA 1
ATOM 1241 C C . ARG A 1 163 ? 13.694 10.678 -32.306 1.00 60.50 163 ARG A C 1
ATOM 1243 O O . ARG A 1 163 ? 12.783 11.183 -31.668 1.00 60.50 163 ARG A O 1
ATOM 1250 N N . HIS A 1 164 ? 14.368 9.618 -31.863 1.00 56.00 164 HIS A N 1
ATOM 1251 C CA . HIS A 1 164 ? 14.139 8.980 -30.566 1.00 56.00 164 HIS A CA 1
ATOM 1252 C C . HIS A 1 164 ? 14.644 9.831 -29.406 1.00 56.00 164 HIS A C 1
ATOM 1254 O O . HIS A 1 164 ? 13.982 9.856 -28.382 1.00 56.00 164 HIS A O 1
ATOM 1260 N N . ARG A 1 165 ? 15.743 10.582 -29.556 1.00 52.22 165 ARG A N 1
ATOM 1261 C CA . ARG A 1 165 ? 16.155 11.616 -28.592 1.00 52.22 165 ARG A CA 1
ATOM 1262 C C . ARG A 1 165 ? 15.152 12.755 -28.542 1.00 52.22 165 ARG A C 1
ATOM 1264 O O . ARG A 1 165 ? 14.763 13.158 -27.457 1.00 52.22 165 ARG A O 1
ATOM 1271 N N . GLY A 1 166 ? 14.699 13.237 -29.697 1.00 49.75 166 GLY A N 1
ATOM 1272 C CA . GLY A 1 166 ? 13.636 14.232 -29.787 1.00 49.75 166 GLY A CA 1
ATOM 1273 C C . GLY A 1 166 ? 12.344 13.736 -29.143 1.00 49.75 166 GLY A C 1
ATOM 1274 O O . GLY A 1 166 ? 11.752 14.464 -28.360 1.00 49.75 166 GLY A O 1
ATOM 1275 N N . TYR A 1 167 ? 11.955 12.484 -29.396 1.00 51.38 167 TYR A N 1
ATOM 1276 C CA . TYR A 1 167 ? 10.789 11.839 -28.797 1.00 51.38 167 TYR A CA 1
ATOM 1277 C C . TYR A 1 167 ? 10.989 11.599 -27.304 1.00 51.38 167 TYR A C 1
ATOM 1279 O O . TYR A 1 167 ? 10.115 11.946 -26.549 1.00 51.38 167 TYR A O 1
ATOM 1287 N N . ALA A 1 168 ? 12.142 11.121 -26.840 1.00 44.34 168 ALA A N 1
ATOM 1288 C CA . ALA A 1 168 ? 12.425 10.920 -25.421 1.00 44.34 168 ALA A CA 1
ATOM 1289 C C . ALA A 1 168 ? 12.489 12.244 -24.656 1.00 44.34 168 ALA A C 1
ATOM 1291 O O . ALA A 1 168 ? 11.975 12.317 -23.554 1.00 44.34 168 ALA A O 1
ATOM 1292 N N . LEU A 1 169 ? 13.058 13.306 -25.234 1.00 45.16 169 LEU A N 1
ATOM 1293 C CA . LEU A 1 169 ? 13.031 14.654 -24.659 1.00 45.16 169 LEU A CA 1
ATOM 1294 C C . LEU A 1 169 ? 11.629 15.261 -24.717 1.00 45.16 169 LEU A C 1
ATOM 1296 O O . LEU A 1 169 ? 11.258 15.989 -23.809 1.00 45.16 169 LEU A O 1
ATOM 1300 N N . THR A 1 170 ? 10.846 14.951 -25.752 1.00 47.94 170 THR A N 1
ATOM 1301 C CA . THR A 1 170 ? 9.451 15.386 -25.882 1.00 47.94 170 THR A CA 1
ATOM 1302 C C . THR A 1 170 ? 8.545 14.631 -24.926 1.00 47.94 170 THR A C 1
ATOM 1304 O O . THR A 1 170 ? 7.750 15.286 -24.288 1.00 47.94 170 THR A O 1
ATOM 1307 N N . SER A 1 171 ? 8.722 13.325 -24.744 1.00 47.91 171 SER A N 1
ATOM 1308 C CA . SER A 1 171 ? 8.019 12.465 -23.792 1.00 47.91 171 SER A CA 1
ATOM 1309 C C . SER A 1 171 ? 8.496 12.688 -22.365 1.00 47.91 171 SER A C 1
ATOM 1311 O O . SER A 1 171 ? 7.708 12.544 -21.451 1.00 47.91 171 SER A O 1
ATOM 1313 N N . LEU A 1 172 ? 9.755 13.074 -22.141 1.00 42.62 172 LEU A N 1
ATOM 1314 C CA . LEU A 1 172 ? 10.236 13.546 -20.843 1.00 42.62 172 LEU A CA 1
ATOM 1315 C C . LEU A 1 172 ? 9.641 14.919 -20.546 1.00 42.62 172 LEU A C 1
ATOM 1317 O O . LEU A 1 172 ? 9.133 15.130 -19.458 1.00 42.62 172 LEU A O 1
ATOM 1321 N N . ARG A 1 173 ? 9.636 15.834 -21.521 1.00 44.47 173 ARG A N 1
ATOM 1322 C CA . ARG A 1 173 ? 8.973 17.136 -21.408 1.00 44.47 173 ARG A CA 1
ATOM 1323 C C . ARG A 1 173 ? 7.469 16.972 -21.209 1.00 44.47 173 ARG A C 1
ATOM 1325 O O . ARG A 1 173 ? 6.933 17.645 -20.354 1.00 44.47 173 ARG A O 1
ATOM 1332 N N . GLU A 1 174 ? 6.804 16.090 -21.946 1.00 47.84 174 GLU A N 1
ATOM 1333 C CA . GLU A 1 174 ? 5.387 15.747 -21.807 1.00 47.84 174 GLU A CA 1
ATOM 1334 C C . GLU A 1 174 ? 5.153 15.030 -20.486 1.00 47.84 174 GLU A C 1
ATOM 1336 O O . GLU A 1 174 ? 4.245 15.402 -19.783 1.00 47.84 174 GLU A O 1
ATOM 1341 N N . SER A 1 175 ? 6.005 14.115 -20.034 1.00 45.38 175 SER A N 1
ATOM 1342 C CA . SER A 1 175 ? 5.880 13.505 -18.705 1.00 45.38 175 SER A CA 1
ATOM 1343 C C . SER A 1 175 ? 6.084 14.528 -17.578 1.00 45.38 175 SER A C 1
ATOM 1345 O O . SER A 1 175 ? 5.399 14.451 -16.563 1.00 45.38 175 SER A O 1
ATOM 1347 N N . MET A 1 176 ? 6.964 15.517 -17.773 1.00 45.97 176 MET A N 1
ATOM 1348 C CA . MET A 1 176 ? 7.181 16.647 -16.861 1.00 45.97 176 MET A CA 1
ATOM 1349 C C . MET A 1 176 ? 6.092 17.734 -16.967 1.00 45.97 176 MET A C 1
ATOM 1351 O O . MET A 1 176 ? 5.904 18.478 -16.010 1.00 45.97 176 MET A O 1
ATOM 1355 N N . GLN A 1 177 ? 5.404 17.868 -18.110 1.00 49.84 177 GLN A N 1
ATOM 1356 C CA . GLN A 1 177 ? 4.376 18.892 -18.379 1.00 49.84 177 GLN A CA 1
ATOM 1357 C C . GLN A 1 177 ? 2.939 18.373 -18.249 1.00 49.84 177 GLN A C 1
ATOM 1359 O O . GLN A 1 177 ? 2.039 19.156 -17.968 1.00 49.84 177 GLN A O 1
ATOM 1364 N N . GLN A 1 178 ? 2.711 17.086 -18.489 1.00 53.25 178 GLN A N 1
ATOM 1365 C CA . GLN A 1 178 ? 1.411 16.420 -18.475 1.00 53.25 178 GLN A CA 1
ATOM 1366 C C . GLN A 1 178 ? 1.174 15.618 -17.206 1.00 53.25 178 GLN A C 1
ATOM 1368 O O . GLN A 1 178 ? 0.023 15.271 -16.993 1.00 53.25 178 GLN A O 1
ATOM 1373 N N . SER A 1 179 ? 2.182 15.351 -16.362 1.00 53.50 179 SER A N 1
ATOM 1374 C CA . SER A 1 179 ? 2.000 14.522 -15.163 1.00 53.50 179 SER A CA 1
ATOM 1375 C C . SER A 1 179 ? 1.110 13.317 -15.478 1.00 53.50 179 SER A C 1
ATOM 1377 O O . SER A 1 179 ? 0.033 13.192 -14.905 1.00 53.50 179 SER A O 1
ATOM 1379 N N . ASP A 1 180 ? 1.533 12.448 -16.405 1.00 52.75 180 ASP A N 1
ATOM 1380 C CA . ASP A 1 180 ? 0.806 11.215 -16.780 1.00 52.75 180 ASP A CA 1
ATOM 1381 C C . ASP A 1 180 ? 0.840 10.168 -15.639 1.00 52.75 180 ASP A C 1
ATOM 1383 O O . ASP A 1 180 ? 0.913 8.957 -15.828 1.00 52.75 180 ASP A O 1
ATOM 1387 N N . LEU A 1 181 ? 0.863 10.659 -14.401 1.00 55.00 181 LEU A N 1
ATOM 1388 C CA . LEU A 1 181 ? 0.419 9.953 -13.231 1.00 55.00 181 LEU A CA 1
ATOM 1389 C C . LEU A 1 181 ? -1.072 9.729 -13.445 1.00 55.00 181 LEU A C 1
ATOM 1391 O O . LEU A 1 181 ? -1.859 10.679 -13.439 1.00 55.00 181 LEU A O 1
ATOM 1395 N N . SER A 1 182 ? -1.463 8.467 -13.607 1.00 58.12 182 SER A N 1
ATOM 1396 C CA . SER A 1 182 ? -2.876 8.115 -13.542 1.00 58.12 182 SER A CA 1
ATOM 1397 C C . SER A 1 182 ? -3.485 8.704 -12.263 1.00 58.12 182 SER A C 1
ATOM 1399 O O . SER A 1 182 ? -2.773 8.988 -11.288 1.00 58.12 182 SER A O 1
ATOM 1401 N N . THR A 1 183 ? -4.799 8.915 -12.238 1.00 58.78 183 THR A N 1
ATOM 1402 C CA . THR A 1 183 ? -5.474 9.405 -11.031 1.00 58.78 183 THR A CA 1
ATOM 1403 C C . THR A 1 183 ? -5.089 8.553 -9.819 1.00 58.78 183 THR A C 1
ATOM 1405 O O . THR A 1 183 ? -4.747 9.091 -8.772 1.00 58.78 183 THR A O 1
ATOM 1408 N N . GLU A 1 184 ? -5.001 7.238 -9.994 1.00 55.72 184 GLU A N 1
ATOM 1409 C CA . GLU A 1 184 ? -4.557 6.273 -8.988 1.00 55.72 184 GLU A CA 1
ATOM 1410 C C . GLU A 1 184 ? -3.097 6.490 -8.563 1.00 55.72 184 GLU A C 1
ATOM 1412 O O . GLU A 1 184 ? -2.800 6.451 -7.373 1.00 55.72 184 GLU A O 1
ATOM 1417 N N . MET A 1 185 ? -2.181 6.761 -9.499 1.00 56.88 185 MET A N 1
ATOM 1418 C CA . MET A 1 185 ? -0.774 7.046 -9.185 1.00 56.88 185 MET A CA 1
ATOM 1419 C C . MET A 1 185 ? -0.608 8.372 -8.443 1.00 56.88 185 MET A C 1
ATOM 1421 O O . MET A 1 185 ? 0.195 8.461 -7.517 1.00 56.88 185 MET A O 1
ATOM 1425 N N . THR A 1 186 ? -1.375 9.394 -8.823 1.00 61.28 186 THR A N 1
ATOM 1426 C CA . THR A 1 186 ? -1.368 10.687 -8.132 1.00 61.28 186 THR A CA 1
ATOM 1427 C C . THR A 1 186 ? -1.903 10.535 -6.714 1.00 61.28 186 THR A C 1
ATOM 1429 O O . THR A 1 186 ? -1.279 11.013 -5.774 1.00 61.28 186 THR A O 1
ATOM 1432 N N . LEU A 1 187 ? -3.002 9.796 -6.541 1.00 62.06 187 LEU A N 1
ATOM 1433 C CA . LEU A 1 187 ? -3.552 9.477 -5.225 1.00 62.06 187 LEU A CA 1
ATOM 1434 C C . LEU A 1 187 ? -2.566 8.672 -4.373 1.00 62.06 187 LEU A C 1
ATOM 1436 O O . LEU A 1 187 ? -2.365 9.008 -3.210 1.00 62.06 187 LEU A O 1
ATOM 1440 N N . ALA A 1 188 ? -1.911 7.661 -4.947 1.00 58.00 188 ALA A N 1
ATOM 1441 C CA . ALA A 1 188 ? -0.915 6.852 -4.251 1.00 58.00 188 ALA A CA 1
ATOM 1442 C C . ALA A 1 188 ? 0.301 7.683 -3.812 1.00 58.00 188 ALA A C 1
ATOM 1444 O O . ALA A 1 188 ? 0.746 7.569 -2.673 1.00 58.00 188 ALA A O 1
ATOM 1445 N N . LEU A 1 189 ? 0.817 8.561 -4.677 1.00 59.69 189 LEU A N 1
ATOM 1446 C CA . LEU A 1 189 ? 1.912 9.469 -4.325 1.00 59.69 189 LEU A CA 1
ATOM 1447 C C . LEU A 1 189 ? 1.491 10.479 -3.259 1.00 59.69 189 LEU A C 1
ATOM 1449 O O . LEU A 1 189 ? 2.234 10.695 -2.305 1.00 59.69 189 LEU A O 1
ATOM 1453 N N . THR A 1 190 ? 0.291 11.053 -3.377 1.00 64.81 190 THR A N 1
ATOM 1454 C CA . THR A 1 190 ? -0.271 11.930 -2.347 1.00 64.81 190 THR A CA 1
ATOM 1455 C C . THR A 1 190 ? -0.371 11.208 -1.007 1.00 64.81 190 THR A C 1
ATOM 1457 O O . THR A 1 190 ? 0.031 11.772 0.002 1.00 64.81 190 THR A O 1
ATOM 1460 N N . MET A 1 191 ? -0.836 9.958 -0.974 1.00 63.44 191 MET A N 1
ATOM 1461 C CA . MET A 1 191 ? -0.854 9.177 0.262 1.00 63.44 191 MET A CA 1
ATOM 1462 C C . MET A 1 191 ? 0.540 8.971 0.846 1.00 63.44 191 MET A C 1
ATOM 1464 O O . MET A 1 191 ? 0.724 9.183 2.039 1.00 63.44 191 MET A O 1
ATOM 1468 N N . VAL A 1 192 ? 1.516 8.578 0.021 1.00 60.84 192 VAL A N 1
ATOM 1469 C CA . VAL A 1 192 ? 2.892 8.331 0.475 1.00 60.84 192 VAL A CA 1
ATOM 1470 C C . VAL A 1 192 ? 3.491 9.593 1.087 1.00 60.84 192 VAL A C 1
ATOM 1472 O O . VAL A 1 192 ? 3.963 9.543 2.221 1.00 60.84 192 VAL A O 1
ATOM 1475 N N . PHE A 1 193 ? 3.426 10.727 0.384 1.00 60.78 193 PHE A N 1
ATOM 1476 C CA . PHE A 1 193 ? 3.958 11.988 0.902 1.00 60.78 193 PHE A CA 1
ATOM 1477 C C . PHE A 1 193 ? 3.254 12.407 2.184 1.00 60.78 193 PHE A C 1
ATOM 1479 O O . PHE A 1 193 ? 3.900 12.796 3.145 1.00 60.78 193 PHE A O 1
ATOM 1486 N N . CYS A 1 194 ? 1.945 12.236 2.267 1.00 61.56 194 CYS A N 1
ATOM 1487 C CA . CYS A 1 194 ? 1.219 12.637 3.456 1.00 61.56 194 CYS A CA 1
ATOM 1488 C C . CYS A 1 194 ? 1.412 11.728 4.661 1.00 61.56 194 CYS A C 1
ATOM 1490 O O . CYS A 1 194 ? 1.447 12.218 5.788 1.00 61.56 194 CYS A O 1
ATOM 1492 N N . SER A 1 195 ? 1.560 10.420 4.450 1.00 58.94 195 SER A N 1
ATOM 1493 C CA . SER A 1 195 ? 1.998 9.516 5.509 1.00 58.94 195 SER A CA 1
ATOM 1494 C C . SER A 1 195 ? 3.399 9.899 5.985 1.00 58.94 195 SER A C 1
ATOM 1496 O O . SER A 1 195 ? 3.627 9.937 7.188 1.00 58.94 195 SER A O 1
ATOM 1498 N N . MET A 1 196 ? 4.311 10.250 5.069 1.00 59.03 196 MET A N 1
ATOM 1499 C CA . MET A 1 196 ? 5.641 10.747 5.434 1.00 59.03 196 MET A CA 1
ATOM 1500 C C . MET A 1 196 ? 5.572 12.044 6.246 1.00 59.03 196 MET A C 1
ATOM 1502 O O . MET A 1 196 ? 6.245 12.125 7.268 1.00 59.03 196 MET A O 1
ATOM 1506 N N . GLU A 1 197 ? 4.734 13.010 5.857 1.00 64.88 197 GLU A N 1
ATOM 1507 C CA . GLU A 1 197 ? 4.603 14.273 6.597 1.00 64.88 197 GLU A CA 1
ATOM 1508 C C . GLU A 1 197 ? 3.879 14.120 7.944 1.00 64.88 197 GLU A C 1
ATOM 1510 O O . GLU A 1 197 ? 4.167 14.829 8.904 1.00 64.88 197 GLU A O 1
ATOM 1515 N N . SER A 1 198 ? 2.979 13.139 8.060 1.00 58.06 198 SER A N 1
ATOM 1516 C CA . SER A 1 198 ? 2.378 12.773 9.351 1.00 58.06 198 SER A CA 1
ATOM 1517 C C . SER A 1 198 ? 3.420 12.167 10.298 1.00 58.06 198 SER A C 1
ATOM 1519 O O . SER A 1 198 ? 3.374 12.405 11.500 1.00 58.06 198 SER A O 1
ATOM 1521 N N . ILE A 1 199 ? 4.373 11.398 9.759 1.00 58.19 199 ILE A N 1
ATOM 1522 C CA . ILE A 1 199 ? 5.480 10.800 10.520 1.00 58.19 199 ILE A CA 1
ATOM 1523 C C . ILE A 1 199 ? 6.551 11.847 10.870 1.00 58.19 199 ILE A C 1
ATOM 1525 O O . ILE A 1 199 ? 7.191 11.729 11.911 1.00 58.19 199 ILE A O 1
ATOM 1529 N N . SER A 1 200 ? 6.763 12.853 10.016 1.00 59.16 200 SER A N 1
ATOM 1530 C CA . SER A 1 200 ? 7.754 13.921 10.221 1.00 59.16 200 SER A CA 1
ATOM 1531 C C . SER A 1 200 ? 7.262 15.060 11.125 1.00 59.16 200 SER A C 1
ATOM 1533 O O . SER A 1 200 ? 8.026 15.986 11.389 1.00 59.16 200 SER A O 1
ATOM 1535 N N . GLU A 1 201 ? 6.005 15.002 11.582 1.00 60.28 201 GLU A N 1
ATOM 1536 C CA . GLU A 1 201 ? 5.303 16.056 12.330 1.00 60.28 201 GLU A CA 1
ATOM 1537 C C . GLU A 1 201 ? 5.072 17.366 11.539 1.00 60.28 201 GLU A C 1
ATOM 1539 O O . GLU A 1 201 ? 4.562 18.343 12.094 1.00 60.28 201 GLU A O 1
ATOM 1544 N N . ALA A 1 202 ? 5.353 17.399 10.228 1.00 62.72 202 ALA A N 1
ATOM 1545 C CA . ALA A 1 202 ? 5.144 18.558 9.348 1.00 62.72 202 ALA A CA 1
ATOM 1546 C C . ALA A 1 202 ? 3.678 18.677 8.887 1.00 62.72 202 ALA A C 1
ATOM 1548 O O . ALA A 1 202 ? 3.322 18.621 7.703 1.00 62.72 202 ALA A O 1
ATOM 1549 N N . THR A 1 203 ? 2.790 18.821 9.869 1.00 58.09 203 THR A N 1
ATOM 1550 C CA . THR A 1 203 ? 1.338 18.796 9.662 1.00 58.09 203 THR A CA 1
ATOM 1551 C C . THR A 1 203 ? 0.804 20.014 8.884 1.00 58.09 203 THR A C 1
ATOM 1553 O O . THR A 1 203 ? -0.280 19.982 8.319 1.00 58.09 203 THR A O 1
ATOM 1556 N N . ASP A 1 204 ? 1.559 21.095 8.760 1.00 61.28 204 ASP A N 1
ATOM 1557 C CA . ASP A 1 204 ? 1.194 22.243 7.923 1.00 61.28 204 ASP A CA 1
ATOM 1558 C C . ASP A 1 204 ? 1.346 21.962 6.414 1.00 61.28 204 ASP A C 1
ATOM 1560 O O . ASP A 1 204 ? 0.626 22.517 5.577 1.00 61.28 204 ASP A O 1
ATOM 1564 N N . SER A 1 205 ? 2.261 21.062 6.064 1.00 60.41 205 SER A N 1
ATOM 1565 C CA . SER A 1 205 ? 2.722 20.840 4.697 1.00 60.41 205 SER A CA 1
ATOM 1566 C C . SER A 1 205 ? 1.835 19.857 3.925 1.00 60.41 205 SER A C 1
ATOM 1568 O O . SER A 1 205 ? 1.677 19.989 2.706 1.00 60.41 205 SER A O 1
ATOM 1570 N N . TRP A 1 206 ? 1.145 18.933 4.6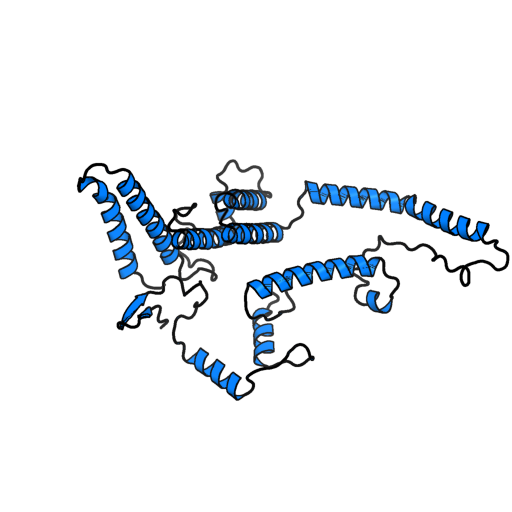06 1.00 65.44 206 TRP A N 1
ATOM 1571 C CA . TRP A 1 206 ? 0.299 17.938 3.930 1.00 65.44 206 TRP A CA 1
ATOM 1572 C C . TRP A 1 206 ? -1.008 18.497 3.362 1.00 65.44 206 TRP A C 1
ATOM 1574 O O . TRP A 1 206 ? -1.534 17.936 2.397 1.00 65.44 206 TRP A O 1
ATOM 1584 N N . TYR A 1 207 ? -1.527 19.615 3.885 1.00 65.06 207 TYR A N 1
ATOM 1585 C CA . TYR A 1 207 ? -2.712 20.255 3.302 1.00 65.06 207 TYR A CA 1
ATOM 1586 C C . TYR A 1 207 ? -2.472 20.601 1.825 1.00 65.06 207 TYR A C 1
ATOM 1588 O O . TYR A 1 207 ? -3.343 20.399 0.977 1.00 65.06 207 TYR A O 1
ATOM 1596 N N . SER A 1 208 ? -1.249 21.015 1.488 1.00 66.25 208 SER A N 1
ATOM 1597 C CA . SER A 1 208 ? -0.830 21.290 0.111 1.00 66.25 208 SER A CA 1
ATOM 1598 C C . SER A 1 208 ? -0.899 20.048 -0.784 1.00 66.25 208 SER A C 1
ATOM 1600 O O . SER A 1 208 ? -1.299 20.141 -1.946 1.00 66.25 208 SER A O 1
ATOM 1602 N N . HIS A 1 209 ? -0.579 18.867 -0.252 1.00 64.62 209 HIS A N 1
ATOM 1603 C CA . HIS A 1 209 ? -0.697 17.604 -0.981 1.00 64.62 209 HIS A CA 1
ATOM 1604 C C . HIS A 1 209 ? -2.161 17.194 -1.203 1.00 64.62 209 HIS A C 1
ATOM 1606 O O . HIS A 1 209 ? -2.495 16.714 -2.288 1.00 64.62 209 HIS A O 1
ATOM 1612 N N . LEU A 1 210 ? -3.048 17.435 -0.228 1.00 65.12 210 LEU A N 1
ATOM 1613 C CA . LEU A 1 210 ? -4.492 17.220 -0.384 1.00 65.12 210 LEU A CA 1
ATOM 1614 C C . LEU A 1 210 ? -5.087 18.148 -1.458 1.00 65.12 210 LEU A C 1
ATOM 1616 O O . LEU A 1 210 ? -5.878 17.705 -2.291 1.00 65.12 210 LEU A O 1
ATOM 1620 N N . VAL A 1 211 ? -4.672 19.419 -1.478 1.00 64.31 211 VAL A N 1
ATOM 1621 C CA . VAL A 1 211 ? -5.043 20.385 -2.528 1.00 64.31 211 VAL A CA 1
ATOM 1622 C C . VAL A 1 211 ? -4.542 19.921 -3.902 1.00 64.31 211 VAL A C 1
ATOM 1624 O O . VAL A 1 211 ? -5.278 20.007 -4.885 1.00 64.31 211 VAL A O 1
ATOM 1627 N N . GLY A 1 212 ? -3.327 19.369 -3.975 1.00 62.53 212 GLY A N 1
ATOM 1628 C CA . GLY A 1 212 ? -2.779 18.776 -5.197 1.00 62.53 212 GLY A CA 1
ATOM 1629 C C . GLY A 1 212 ? -3.600 17.589 -5.715 1.00 62.53 212 GLY A C 1
ATOM 1630 O O . GLY A 1 212 ? -3.957 17.556 -6.893 1.00 62.53 212 GLY A O 1
ATOM 1631 N N . ALA A 1 213 ? -3.980 16.653 -4.840 1.00 63.56 213 ALA A N 1
ATOM 1632 C CA . ALA A 1 213 ? -4.843 15.530 -5.216 1.00 63.56 213 ALA A CA 1
ATOM 1633 C C . ALA A 1 213 ? -6.249 15.975 -5.637 1.00 63.56 213 ALA A C 1
ATOM 1635 O O . ALA A 1 213 ? -6.818 15.416 -6.574 1.00 63.56 213 ALA A O 1
ATOM 1636 N N . ALA A 1 214 ? -6.798 17.008 -4.996 1.00 62.06 214 ALA A N 1
ATOM 1637 C CA . ALA A 1 214 ? -8.060 17.613 -5.405 1.00 62.06 214 ALA A CA 1
ATOM 1638 C C . ALA A 1 214 ? -8.012 18.154 -6.828 1.00 62.06 214 ALA A C 1
ATOM 1640 O O . ALA A 1 214 ? -8.920 17.891 -7.614 1.00 62.06 214 ALA A O 1
ATOM 1641 N N . ALA A 1 215 ? -6.944 18.875 -7.169 1.00 61.38 215 ALA A N 1
ATOM 1642 C CA . ALA A 1 215 ? -6.737 19.392 -8.513 1.00 61.38 215 ALA A CA 1
ATOM 1643 C C . ALA A 1 215 ? -6.588 18.256 -9.539 1.00 61.38 215 ALA A C 1
ATOM 1645 O O . ALA A 1 215 ? -7.163 18.333 -10.624 1.00 61.38 215 ALA A O 1
ATOM 1646 N N . ALA A 1 216 ? -5.892 17.172 -9.181 1.00 61.34 216 ALA A N 1
ATOM 1647 C CA . ALA A 1 216 ? -5.739 15.996 -10.036 1.00 61.34 216 ALA A CA 1
ATOM 1648 C C . ALA A 1 216 ? -7.069 15.264 -10.292 1.00 61.34 216 ALA A C 1
ATOM 1650 O O . ALA A 1 216 ? -7.353 14.877 -11.423 1.00 61.34 216 ALA A O 1
ATOM 1651 N N . LEU A 1 217 ? -7.920 15.135 -9.269 1.00 61.19 217 LEU A N 1
ATOM 1652 C CA . LEU A 1 217 ? -9.268 14.566 -9.387 1.00 61.19 217 LEU A CA 1
ATOM 1653 C C . LEU A 1 217 ? -10.238 15.479 -10.158 1.00 61.19 217 LEU A C 1
ATOM 1655 O O . LEU A 1 217 ? -11.139 14.990 -10.836 1.00 61.19 217 LEU A O 1
ATOM 1659 N N . ALA A 1 218 ? -10.058 16.800 -10.066 1.00 59.72 218 ALA A N 1
ATOM 1660 C CA . ALA A 1 218 ? -10.859 17.810 -10.763 1.00 59.72 218 ALA A CA 1
ATOM 1661 C C . ALA A 1 218 ? -10.500 17.964 -12.249 1.00 59.72 218 ALA A C 1
ATOM 1663 O O . ALA A 1 218 ? -11.312 18.465 -13.028 1.00 59.72 218 ALA A O 1
ATOM 1664 N N . CYS A 1 219 ? -9.287 17.555 -12.633 1.00 52.50 219 CYS A N 1
ATOM 1665 C CA . CYS A 1 219 ? -8.683 17.791 -13.945 1.00 52.50 219 CYS A CA 1
ATOM 1666 C C . CYS A 1 219 ? -9.565 17.415 -15.163 1.00 52.50 219 CYS A C 1
ATOM 1668 O O . CYS A 1 219 ? -9.512 18.137 -16.160 1.00 52.50 219 CYS A O 1
ATOM 1670 N N . PRO A 1 220 ? -10.458 16.400 -15.117 1.00 53.16 220 PRO A N 1
ATOM 1671 C CA . PRO A 1 220 ? -11.371 16.126 -16.232 1.00 53.16 220 PRO A CA 1
ATOM 1672 C C . PRO A 1 220 ? -12.456 17.198 -16.471 1.00 53.16 220 PRO A C 1
ATOM 1674 O O . PRO A 1 220 ? -13.079 17.190 -17.530 1.00 53.16 220 PRO A O 1
ATOM 1677 N N . TYR A 1 221 ? -12.711 18.108 -15.520 1.00 48.31 221 TYR A N 1
ATOM 1678 C CA . TYR A 1 221 ? -13.889 18.994 -15.508 1.00 48.31 221 TYR A CA 1
ATOM 1679 C C . TYR A 1 221 ? -13.573 20.503 -15.602 1.00 48.31 221 TYR A C 1
ATOM 1681 O O . TYR A 1 221 ? -14.480 21.331 -15.498 1.00 48.31 221 TYR A O 1
ATOM 1689 N N . GLY A 1 222 ? -12.314 20.880 -15.859 1.00 49.62 222 GLY A N 1
ATOM 1690 C CA . GLY A 1 222 ? -11.879 22.281 -15.974 1.00 49.62 222 GLY A CA 1
ATOM 1691 C C . GLY A 1 222 ? -11.586 22.959 -14.622 1.00 49.62 222 GLY A C 1
ATOM 1692 O O . GLY A 1 222 ? -11.702 22.327 -13.573 1.00 49.62 222 GLY A O 1
ATOM 1693 N N . PRO A 1 223 ? -11.162 24.242 -14.615 1.00 46.34 223 PRO A N 1
ATOM 1694 C CA . PRO A 1 223 ? -10.758 24.939 -13.396 1.00 46.34 223 PRO A CA 1
ATOM 1695 C C . PRO A 1 223 ? -11.983 25.215 -12.518 1.00 46.34 223 PRO A C 1
ATOM 1697 O O . PRO A 1 223 ? -12.696 26.203 -12.694 1.00 46.34 223 PRO A O 1
ATOM 1700 N N . ALA A 1 224 ? -12.247 24.324 -11.568 1.00 48.72 224 ALA A N 1
ATOM 1701 C CA . ALA A 1 224 ? -13.318 24.508 -10.608 1.00 48.72 224 ALA A CA 1
ATOM 1702 C C . ALA A 1 224 ? -12.870 25.519 -9.541 1.00 48.72 224 ALA A C 1
ATOM 1704 O O . ALA A 1 224 ? -12.013 25.233 -8.710 1.00 48.72 224 ALA A O 1
ATOM 1705 N N . ALA A 1 225 ? -13.476 26.708 -9.547 1.00 46.66 225 ALA A N 1
ATOM 1706 C CA . ALA A 1 225 ? -13.345 27.744 -8.517 1.00 46.66 225 ALA A CA 1
ATOM 1707 C C . ALA A 1 225 ? -14.039 27.354 -7.188 1.00 46.66 225 ALA A C 1
ATOM 1709 O O . ALA A 1 225 ? -14.702 28.172 -6.556 1.00 46.66 225 ALA A O 1
ATOM 1710 N N . THR A 1 226 ? -13.957 26.082 -6.795 1.00 52.31 226 THR A N 1
ATOM 1711 C CA . THR A 1 226 ? -14.591 25.521 -5.594 1.00 52.31 226 THR A CA 1
ATOM 1712 C C . THR A 1 226 ? -13.530 24.997 -4.640 1.00 52.31 226 THR A C 1
ATOM 1714 O O . THR A 1 226 ? -12.466 24.556 -5.068 1.00 52.31 226 THR A O 1
ATOM 1717 N N . ASP A 1 227 ? -13.817 25.078 -3.340 1.00 58.09 227 ASP A N 1
ATOM 1718 C CA . ASP A 1 227 ? -12.932 24.573 -2.292 1.00 58.09 227 ASP A CA 1
ATOM 1719 C C . ASP A 1 227 ? -12.545 23.104 -2.604 1.00 58.09 227 ASP A C 1
ATOM 1721 O O . ASP A 1 227 ? -13.444 22.274 -2.801 1.00 58.09 227 ASP A O 1
ATOM 1725 N N . PRO A 1 228 ? -11.230 22.787 -2.667 1.00 55.03 228 PRO A N 1
ATOM 1726 C CA . PRO A 1 228 ? -10.676 21.456 -2.930 1.00 55.03 228 PRO A CA 1
ATOM 1727 C C . PRO A 1 228 ? -11.408 20.318 -2.212 1.00 55.03 228 PRO A C 1
ATOM 1729 O O . PRO A 1 228 ? -11.586 19.236 -2.773 1.00 55.03 228 PRO A O 1
ATOM 1732 N N . LYS A 1 229 ? -11.900 20.577 -0.994 1.00 58.12 229 LYS A N 1
ATOM 1733 C CA . LYS A 1 229 ? -12.639 19.616 -0.168 1.00 58.12 229 LYS A CA 1
ATOM 1734 C C . LYS A 1 229 ? -13.919 19.114 -0.840 1.00 58.12 229 LYS A C 1
ATOM 1736 O O . LYS A 1 229 ? -14.228 17.930 -0.740 1.00 58.12 229 LYS A O 1
ATOM 1741 N N . TYR A 1 230 ? -14.649 19.969 -1.555 1.00 61.00 230 TYR A N 1
ATOM 1742 C CA . TYR A 1 230 ? -15.897 19.579 -2.222 1.00 61.00 230 TYR A CA 1
ATOM 1743 C C . TYR A 1 230 ? -15.646 18.771 -3.493 1.00 61.00 230 TYR A C 1
ATOM 1745 O O . TYR A 1 230 ? -16.383 17.827 -3.779 1.00 61.00 230 TYR A O 1
ATOM 1753 N N . THR A 1 231 ? -14.586 19.099 -4.231 1.00 62.69 231 THR A N 1
ATOM 1754 C CA . THR A 1 231 ? -14.237 18.385 -5.463 1.00 62.69 231 THR A CA 1
ATOM 1755 C C . THR A 1 231 ? -13.751 16.972 -5.164 1.00 62.69 231 THR A C 1
ATOM 1757 O O . THR A 1 231 ? -14.196 16.022 -5.803 1.00 62.69 231 THR A O 1
ATOM 1760 N N . VAL A 1 232 ? -12.940 16.798 -4.119 1.00 63.16 232 VAL A N 1
ATOM 1761 C CA . VAL A 1 232 ? -12.472 15.477 -3.675 1.00 63.16 232 VAL A CA 1
ATOM 1762 C C . VAL A 1 232 ? -13.630 14.619 -3.141 1.00 63.16 232 VAL A C 1
ATOM 1764 O O . VAL A 1 232 ? -13.654 13.413 -3.345 1.00 63.16 232 VAL A O 1
ATOM 1767 N N . GLN A 1 233 ? -14.665 15.211 -2.535 1.00 66.25 233 GLN A N 1
ATOM 1768 C CA . GLN A 1 233 ? -15.850 14.455 -2.099 1.00 66.25 233 GLN A CA 1
ATOM 1769 C C . GLN A 1 233 ? -16.739 13.949 -3.247 1.00 66.25 233 GLN A C 1
ATOM 1771 O O . GLN A 1 233 ? -17.590 13.078 -3.028 1.00 66.25 233 GLN A O 1
ATOM 1776 N N . SER A 1 234 ? -16.590 14.495 -4.456 1.00 64.94 234 SER A N 1
ATOM 1777 C CA . SER A 1 234 ? -17.453 14.145 -5.589 1.00 64.94 234 SER A CA 1
ATOM 1778 C C . SER A 1 234 ? -17.182 12.732 -6.123 1.00 64.94 234 SER A C 1
ATOM 1780 O O . SER A 1 234 ? -18.121 12.032 -6.509 1.00 64.94 234 SER A O 1
ATOM 1782 N N . THR A 1 235 ? -15.938 12.254 -6.039 1.00 65.25 235 THR A N 1
ATOM 1783 C CA . THR A 1 235 ? -15.519 10.923 -6.504 1.00 65.25 235 THR A CA 1
ATOM 1784 C C . THR A 1 235 ? -15.419 9.920 -5.354 1.00 65.25 235 THR A C 1
ATOM 1786 O O . THR A 1 235 ? -15.339 10.291 -4.182 1.00 65.25 235 THR A O 1
ATOM 1789 N N . PHE A 1 236 ? -15.476 8.625 -5.671 1.00 67.44 236 PHE A N 1
ATOM 1790 C CA . PHE A 1 236 ? -15.312 7.568 -4.668 1.00 67.44 236 PHE A CA 1
ATOM 1791 C C . PHE A 1 236 ? -13.896 7.591 -4.083 1.00 67.44 236 PHE A C 1
ATOM 1793 O O . PHE A 1 236 ? -13.725 7.646 -2.867 1.00 67.44 236 PHE A O 1
ATOM 1800 N N . GLU A 1 237 ? -12.906 7.663 -4.962 1.00 64.12 237 GLU A N 1
ATOM 1801 C CA . GLU A 1 237 ? -11.480 7.680 -4.666 1.00 64.12 237 GLU A CA 1
ATOM 1802 C C . GLU A 1 237 ? -11.103 8.906 -3.837 1.00 64.12 237 GLU A C 1
ATOM 1804 O O . GLU A 1 237 ? -10.337 8.809 -2.882 1.00 64.12 237 GLU A O 1
ATOM 1809 N N . GLY A 1 238 ? -11.690 10.064 -4.145 1.00 68.25 238 GLY A N 1
ATOM 1810 C CA . GLY A 1 238 ? -11.464 11.267 -3.365 1.00 68.25 238 GLY A CA 1
ATOM 1811 C C . GLY A 1 238 ? -12.112 11.204 -1.978 1.00 68.25 238 GLY A C 1
ATOM 1812 O O . GLY A 1 238 ? -11.469 11.552 -0.987 1.00 68.25 238 GLY A O 1
ATOM 1813 N N . ARG A 1 239 ? -13.339 10.675 -1.846 1.00 71.00 239 ARG A N 1
ATOM 1814 C CA . ARG A 1 239 ? -13.935 10.424 -0.518 1.00 71.00 239 ARG A CA 1
ATOM 1815 C C . ARG A 1 239 ? -13.079 9.478 0.315 1.00 71.00 239 ARG A C 1
ATOM 1817 O O . ARG A 1 239 ? -12.924 9.713 1.511 1.00 71.00 239 ARG A O 1
ATOM 1824 N N . TRP A 1 240 ? -12.542 8.429 -0.301 1.00 70.62 240 TRP A N 1
ATOM 1825 C CA . TRP A 1 240 ? -11.638 7.499 0.365 1.00 70.62 240 TRP A CA 1
ATOM 1826 C C . TRP A 1 240 ? -10.355 8.202 0.824 1.00 70.62 240 TRP A C 1
ATOM 1828 O O . TRP A 1 240 ? -9.994 8.109 1.998 1.00 70.62 240 TRP A O 1
ATOM 1838 N N . LEU A 1 241 ? -9.741 8.993 -0.059 1.00 69.56 241 LEU A N 1
ATOM 1839 C CA . LEU A 1 241 ? -8.540 9.766 0.234 1.00 69.56 241 LEU A CA 1
ATOM 1840 C C . LEU A 1 241 ? -8.769 10.708 1.428 1.00 69.56 241 LEU A C 1
ATOM 1842 O O . LEU A 1 241 ? -8.071 10.605 2.432 1.00 69.56 241 LEU A O 1
ATOM 1846 N N . LEU A 1 242 ? -9.796 11.564 1.372 1.00 71.06 242 LEU A N 1
ATOM 1847 C CA . LEU A 1 242 ? -10.153 12.491 2.457 1.00 71.06 242 LEU A CA 1
ATOM 1848 C C . LEU A 1 242 ? -10.367 11.794 3.803 1.00 71.06 242 LEU A C 1
ATOM 1850 O O . LEU A 1 242 ? -10.006 12.349 4.836 1.00 71.06 242 LEU A O 1
ATOM 1854 N N . ARG A 1 243 ? -10.966 10.600 3.805 1.00 72.94 243 ARG A N 1
ATOM 1855 C CA . ARG A 1 243 ? -11.189 9.820 5.030 1.00 72.94 243 ARG A CA 1
ATOM 1856 C C . ARG A 1 243 ? -9.893 9.239 5.579 1.00 72.94 243 ARG A C 1
ATOM 1858 O O . ARG A 1 243 ? -9.679 9.303 6.782 1.00 72.94 243 ARG A O 1
ATOM 1865 N N . ASN A 1 244 ? -9.017 8.720 4.719 1.00 72.62 244 ASN A N 1
ATOM 1866 C CA . ASN A 1 244 ? -7.693 8.264 5.139 1.00 72.62 244 ASN A CA 1
ATOM 1867 C C . ASN A 1 244 ? -6.887 9.416 5.770 1.00 72.62 244 ASN A C 1
ATOM 1869 O O . ASN A 1 244 ? -6.328 9.265 6.852 1.00 72.62 244 ASN A O 1
ATOM 1873 N N . PHE A 1 245 ? -6.936 10.598 5.159 1.00 73.06 245 PHE A N 1
ATOM 1874 C CA . PHE A 1 245 ? -6.327 11.814 5.694 1.00 73.06 245 PHE A CA 1
ATOM 1875 C C . PHE A 1 245 ? -6.874 12.228 7.046 1.00 73.06 245 PHE A C 1
ATOM 1877 O O . PHE A 1 245 ? -6.124 12.426 7.996 1.00 73.06 245 PHE A O 1
ATOM 1884 N N . ALA A 1 246 ? -8.193 12.337 7.127 1.00 74.00 246 ALA A N 1
ATOM 1885 C CA . ALA A 1 246 ? -8.871 12.687 8.353 1.00 74.00 246 ALA A CA 1
ATOM 1886 C C . ALA A 1 246 ? -8.560 11.714 9.493 1.00 74.00 246 ALA A C 1
ATOM 1888 O O . ALA A 1 246 ? -8.485 12.138 10.639 1.00 74.00 246 ALA A O 1
ATOM 1889 N N . TYR A 1 247 ? -8.375 10.424 9.198 1.00 75.44 247 TYR A N 1
ATOM 1890 C CA . TYR A 1 247 ? -7.957 9.451 10.204 1.00 75.44 247 TYR A CA 1
ATOM 1891 C C . TYR A 1 247 ? -6.598 9.841 10.787 1.00 75.44 247 TYR A C 1
ATOM 1893 O O . TYR A 1 247 ? -6.473 9.979 11.998 1.00 75.44 247 TYR A O 1
ATOM 1901 N N . HIS A 1 248 ? -5.596 10.056 9.933 1.00 73.88 248 HIS A N 1
ATOM 1902 C CA . HIS A 1 248 ? -4.248 10.393 10.382 1.00 73.88 248 HIS A CA 1
ATOM 1903 C C . HIS A 1 248 ? -4.184 11.750 11.094 1.00 73.88 248 HIS A C 1
ATOM 1905 O O . HIS A 1 248 ? -3.544 11.835 12.136 1.00 73.88 248 HIS A O 1
ATOM 1911 N N . ASP A 1 249 ? -4.902 12.763 10.603 1.00 75.31 249 ASP A N 1
ATOM 1912 C CA . ASP A 1 249 ? -5.017 14.082 11.244 1.00 75.31 249 ASP A CA 1
ATOM 1913 C C . ASP A 1 249 ? -5.632 13.971 12.650 1.00 75.31 249 ASP A C 1
ATOM 1915 O O . ASP A 1 249 ? -5.081 14.498 13.610 1.00 75.31 249 ASP A O 1
ATOM 1919 N N . VAL A 1 250 ? -6.714 13.197 12.809 1.00 77.62 250 VAL A N 1
ATOM 1920 C CA . VAL A 1 250 ? -7.364 12.970 14.114 1.00 77.62 250 VAL A CA 1
ATOM 1921 C C . VAL A 1 250 ? -6.491 12.142 15.058 1.00 77.62 250 VAL A C 1
ATOM 1923 O O . VAL A 1 250 ? -6.391 12.442 16.244 1.00 77.62 250 VAL A O 1
ATOM 1926 N N . MET A 1 251 ? -5.828 11.095 14.565 1.00 77.12 251 MET A N 1
ATOM 1927 C CA . MET A 1 251 ? -4.934 10.301 15.412 1.00 77.12 251 MET A CA 1
ATOM 1928 C C . MET A 1 251 ? -3.714 11.114 15.857 1.00 77.12 251 MET A C 1
ATOM 1930 O O . MET A 1 251 ? -3.272 10.983 17.001 1.00 77.12 251 MET A O 1
ATOM 1934 N N . MET A 1 252 ? -3.196 11.977 14.982 1.00 73.81 252 MET A N 1
ATOM 1935 C CA . MET A 1 252 ? -2.096 12.879 15.306 1.00 73.81 252 MET A CA 1
ATOM 1936 C C . MET A 1 252 ? -2.540 13.969 16.281 1.00 73.81 252 MET A C 1
ATOM 1938 O O . MET A 1 252 ? -1.827 14.237 17.242 1.00 73.81 252 MET A O 1
ATOM 1942 N N . SER A 1 253 ? -3.742 14.526 16.106 1.00 78.94 253 SER A N 1
ATOM 1943 C CA . SER A 1 253 ? -4.304 15.533 17.011 1.00 78.94 253 SER A CA 1
ATOM 1944 C C . SER A 1 253 ? -4.444 15.005 18.436 1.00 78.94 253 SER A C 1
ATOM 1946 O O . SER A 1 253 ? -4.113 15.696 19.392 1.00 78.94 253 SER A O 1
ATOM 1948 N N . VAL A 1 254 ? -4.868 13.746 18.587 1.00 79.50 254 VAL A N 1
ATOM 1949 C CA . VAL A 1 254 ? -4.897 13.062 19.889 1.00 79.50 254 VAL A CA 1
ATOM 1950 C C . VAL A 1 254 ? -3.485 12.824 20.428 1.00 79.50 254 VAL A C 1
ATOM 1952 O O . VAL A 1 254 ? -3.240 13.039 21.610 1.00 79.50 254 VAL A O 1
ATOM 1955 N N . SER A 1 255 ? -2.556 12.371 19.582 1.00 76.56 255 SER A N 1
ATOM 1956 C CA . SER A 1 255 ? -1.197 12.002 20.012 1.00 76.56 255 SER A CA 1
ATOM 1957 C C . SER A 1 255 ? -0.357 13.207 20.437 1.00 76.56 255 SER A C 1
ATOM 1959 O O . SER A 1 255 ? 0.432 13.101 21.372 1.00 76.56 255 SER A O 1
ATOM 1961 N N . MET A 1 256 ? -0.539 14.339 19.760 1.00 77.38 256 MET A N 1
ATOM 1962 C CA . MET A 1 256 ? 0.206 15.582 19.982 1.00 77.38 256 MET A CA 1
ATOM 1963 C C . MET A 1 256 ? -0.563 16.597 20.833 1.00 77.38 256 MET A C 1
ATOM 1965 O O . MET A 1 256 ? -0.087 17.716 21.002 1.00 77.38 256 MET A O 1
ATOM 1969 N N . ASP A 1 257 ? -1.747 16.222 21.326 1.00 79.75 257 ASP A N 1
ATOM 1970 C CA . ASP A 1 257 ? -2.673 17.089 22.066 1.00 79.75 257 ASP A CA 1
ATOM 1971 C C . ASP A 1 257 ? -2.904 18.446 21.373 1.00 79.75 257 ASP A C 1
ATOM 1973 O O . ASP A 1 257 ? -2.850 19.520 21.971 1.00 79.75 257 ASP A O 1
ATOM 1977 N N . CYS A 1 258 ? -3.117 18.399 20.058 1.00 79.00 258 CYS A N 1
ATOM 1978 C CA . CYS A 1 258 ? -3.320 19.574 19.220 1.00 79.00 258 CYS A CA 1
ATOM 1979 C C . CYS A 1 258 ? -4.678 19.523 18.509 1.00 79.00 258 CYS A C 1
ATOM 1981 O O . CYS A 1 258 ? -5.407 18.531 18.563 1.00 79.00 258 CYS A O 1
ATOM 1983 N N . ARG A 1 259 ? -5.061 20.620 17.845 1.00 81.06 259 ARG A N 1
ATOM 1984 C CA . ARG A 1 259 ? -6.291 20.644 17.042 1.00 81.06 259 ARG A CA 1
ATOM 1985 C C . ARG A 1 259 ? -6.084 19.865 15.745 1.00 81.06 259 ARG A C 1
ATOM 1987 O O . ARG A 1 259 ? -5.075 20.098 15.081 1.00 81.06 259 ARG A O 1
ATOM 1994 N N . PRO A 1 260 ? -7.053 19.033 15.322 1.00 77.69 260 PRO A N 1
ATOM 1995 C CA . PRO A 1 260 ? -7.047 18.519 13.963 1.00 77.69 260 PRO A CA 1
ATOM 1996 C C . PRO A 1 260 ? -7.194 19.689 12.984 1.00 77.69 260 PRO A C 1
ATOM 1998 O O . PRO A 1 260 ? -7.932 20.651 13.232 1.00 77.69 260 PRO A O 1
ATOM 2001 N N . LEU A 1 261 ? -6.487 19.616 11.864 1.00 70.44 261 LEU A N 1
ATOM 2002 C CA . LEU A 1 261 ? -6.483 20.664 10.843 1.00 70.44 261 LEU A CA 1
ATOM 2003 C C . LEU A 1 261 ? -7.788 20.699 10.054 1.00 70.44 261 LEU A C 1
ATOM 2005 O O . LEU A 1 261 ? -8.206 21.751 9.554 1.00 70.44 261 LEU A O 1
ATOM 2009 N N . ILE A 1 262 ? -8.449 19.552 9.929 1.00 66.25 262 ILE A N 1
ATOM 2010 C CA . ILE A 1 262 ? -9.761 19.448 9.309 1.00 66.25 262 ILE A CA 1
ATOM 2011 C C . ILE A 1 262 ? -10.778 19.078 10.388 1.00 66.25 262 ILE A C 1
ATOM 2013 O O . ILE A 1 262 ? -10.581 18.155 11.169 1.00 66.25 262 ILE A O 1
ATOM 2017 N N . ARG A 1 263 ? -11.896 19.810 10.414 1.00 68.75 263 ARG A N 1
ATOM 2018 C CA . ARG A 1 263 ? -13.049 19.541 11.278 1.00 68.75 263 ARG A CA 1
ATOM 2019 C C . ARG A 1 263 ? -14.211 18.964 10.468 1.00 68.75 263 ARG A C 1
ATOM 2021 O O . ARG A 1 263 ? -14.541 19.505 9.410 1.00 68.75 263 ARG A O 1
ATOM 2028 N N . GLY A 1 264 ? -14.896 17.941 10.983 1.00 63.34 264 GLY A N 1
ATOM 2029 C CA . GLY A 1 264 ? -16.271 17.609 10.583 1.00 63.34 264 GLY A CA 1
ATOM 2030 C C . GLY A 1 264 ? -16.525 16.336 9.747 1.00 63.34 264 GLY A C 1
ATOM 2031 O O . GLY A 1 264 ? -15.878 15.306 9.881 1.00 63.34 264 GLY A O 1
ATOM 2032 N N . PHE A 1 265 ? -17.594 16.393 8.940 1.00 56.06 265 PHE A N 1
ATOM 2033 C CA . PHE A 1 265 ? -18.442 15.281 8.456 1.00 56.06 265 PHE A CA 1
ATOM 2034 C C . PHE A 1 265 ? -17.885 14.372 7.332 1.00 56.06 265 PHE A C 1
ATOM 2036 O O . PHE A 1 265 ? -18.652 13.632 6.713 1.00 56.06 265 PHE A O 1
ATOM 2043 N N . TYR A 1 266 ? -16.580 14.356 7.052 1.00 64.38 266 TYR A N 1
ATOM 2044 C CA . TYR A 1 266 ? -15.986 13.506 5.986 1.00 64.38 266 TYR A CA 1
ATOM 2045 C C . TYR A 1 266 ? -16.219 11.997 6.198 1.00 64.38 266 TYR A C 1
ATOM 2047 O O . TYR A 1 266 ? -16.208 11.203 5.253 1.00 64.38 266 TYR A O 1
ATOM 2055 N N . TRP A 1 267 ? -16.503 11.613 7.437 1.00 57.75 267 TRP A N 1
ATOM 2056 C CA . TRP A 1 267 ? -16.900 10.278 7.875 1.00 57.75 267 TRP A CA 1
ATOM 2057 C C . TRP A 1 267 ? -18.297 9.838 7.419 1.00 57.75 267 TRP A C 1
ATOM 2059 O O . TRP A 1 267 ? -18.570 8.642 7.332 1.00 57.75 267 TRP A O 1
ATOM 2069 N N . SER A 1 268 ? -19.180 10.788 7.112 1.00 52.22 268 SER A N 1
ATOM 2070 C CA . SER A 1 268 ? -20.581 10.526 6.778 1.00 52.22 268 SER A CA 1
ATOM 2071 C C . SER A 1 268 ? -20.813 10.514 5.268 1.00 52.22 268 SER A C 1
ATOM 2073 O O . SER A 1 268 ? -20.248 11.311 4.519 1.00 52.22 268 SER A O 1
ATOM 2075 N N . SER A 1 269 ? -21.625 9.578 4.794 1.00 54.66 269 SER A N 1
ATOM 2076 C CA . SER A 1 269 ? -22.246 9.662 3.475 1.00 54.66 269 SER A CA 1
ATOM 2077 C C . SER A 1 269 ? -23.465 10.594 3.557 1.00 54.66 269 SER A C 1
ATOM 2079 O O . SER A 1 269 ? -24.093 10.715 4.610 1.00 54.66 269 SER A O 1
ATOM 2081 N N . LYS A 1 270 ? -23.808 11.286 2.460 1.00 53.81 270 LYS A N 1
ATOM 2082 C CA . LYS A 1 270 ? -24.971 12.200 2.426 1.00 53.81 270 LYS A CA 1
ATOM 2083 C C . LYS A 1 270 ? -26.308 11.486 2.670 1.00 53.81 270 LYS A C 1
ATOM 2085 O O . LYS A 1 270 ? -27.283 12.138 3.023 1.00 53.81 270 LYS A O 1
ATOM 2090 N N . ASP A 1 271 ? -26.352 10.181 2.446 1.00 54.06 271 ASP A N 1
ATOM 2091 C CA . ASP A 1 271 ? -27.517 9.304 2.548 1.00 54.06 271 ASP A CA 1
ATOM 2092 C C . ASP A 1 271 ? -27.506 8.426 3.812 1.00 54.06 271 ASP A C 1
ATOM 2094 O O . ASP A 1 271 ? -28.428 7.640 4.014 1.00 54.06 271 ASP A O 1
ATOM 2098 N N . GLY A 1 272 ? -26.488 8.547 4.673 1.00 49.69 272 GLY A N 1
ATOM 2099 C CA . GLY A 1 272 ? -26.361 7.732 5.883 1.00 49.69 272 GLY A CA 1
ATOM 2100 C C . GLY A 1 272 ? -26.090 6.247 5.613 1.00 49.69 272 GLY A C 1
ATOM 2101 O O . GLY A 1 272 ? -26.099 5.453 6.553 1.00 49.69 272 GLY A O 1
ATOM 2102 N N . SER A 1 273 ? -25.834 5.851 4.359 1.00 53.56 273 SER A N 1
ATOM 2103 C CA . SER A 1 273 ? -25.395 4.494 4.032 1.00 53.56 273 SER A CA 1
ATOM 2104 C C . SER A 1 273 ? -24.019 4.226 4.643 1.00 53.56 273 SER A C 1
ATOM 2106 O O . SER A 1 273 ? -23.181 5.132 4.675 1.00 53.56 273 SER A O 1
ATOM 2108 N N . LEU A 1 274 ? -23.756 2.988 5.078 1.00 47.88 274 LEU A N 1
ATOM 2109 C CA . LEU A 1 274 ? -22.451 2.582 5.613 1.00 47.88 274 LEU A CA 1
ATOM 2110 C C . LEU A 1 274 ? -21.325 3.120 4.717 1.00 47.88 274 LEU A C 1
ATOM 2112 O O . LEU A 1 274 ? -21.314 2.889 3.504 1.00 47.88 274 LEU A O 1
ATOM 2116 N N . ALA A 1 275 ? -20.403 3.883 5.302 1.00 49.97 275 ALA A N 1
ATOM 2117 C CA . ALA A 1 275 ? -19.196 4.260 4.592 1.00 49.97 275 ALA A CA 1
ATOM 2118 C C . ALA A 1 275 ? -18.410 2.980 4.258 1.00 49.97 275 ALA A C 1
ATOM 2120 O O . ALA A 1 275 ? -18.392 2.043 5.045 1.00 49.97 275 ALA A O 1
ATOM 2121 N N . ASP A 1 276 ? -17.811 2.959 3.070 1.00 52.34 276 ASP A N 1
ATOM 2122 C CA . ASP A 1 276 ? -16.732 2.081 2.590 1.00 52.34 276 ASP A CA 1
ATOM 2123 C C . ASP A 1 276 ? -16.040 1.197 3.674 1.00 52.34 276 ASP A C 1
ATOM 2125 O O . ASP A 1 276 ? -15.641 1.735 4.718 1.00 52.34 276 ASP A O 1
ATOM 2129 N N . PRO A 1 277 ? -15.850 -0.128 3.454 1.00 47.88 277 PRO A N 1
ATOM 2130 C CA . PRO A 1 277 ? -15.438 -1.086 4.490 1.00 47.88 277 PRO A CA 1
ATOM 2131 C C . PRO A 1 277 ? -14.125 -0.774 5.219 1.00 47.88 277 PRO A C 1
ATOM 2133 O O . PRO A 1 277 ? -13.884 -1.347 6.278 1.00 47.88 277 PRO A O 1
ATOM 2136 N N . TYR A 1 278 ? -13.287 0.126 4.692 1.00 48.66 278 TYR A N 1
ATOM 2137 C CA . TYR A 1 278 ? -12.025 0.525 5.326 1.00 48.66 278 TYR A CA 1
ATOM 2138 C C . TYR A 1 278 ? -12.215 1.298 6.647 1.00 48.66 278 TYR A C 1
ATOM 2140 O O . TYR A 1 278 ? -11.403 1.174 7.556 1.00 48.66 278 TYR A O 1
ATOM 2148 N N . PHE A 1 279 ? -13.302 2.071 6.778 1.00 52.69 279 PHE A N 1
ATOM 2149 C CA . PHE A 1 279 ? -13.629 2.853 7.989 1.00 52.69 279 PHE A CA 1
ATOM 2150 C C . PHE A 1 279 ? -15.085 2.662 8.459 1.00 52.69 279 PHE A C 1
ATOM 2152 O O . PHE A 1 279 ? -15.517 3.273 9.441 1.00 52.69 279 PHE A O 1
ATOM 2159 N N . GLY A 1 280 ? -15.844 1.814 7.757 1.00 51.69 280 GLY A N 1
ATOM 2160 C CA . GLY A 1 280 ? -17.307 1.711 7.769 1.00 51.69 280 GLY A CA 1
ATOM 2161 C C . GLY A 1 280 ? -18.010 1.386 9.083 1.00 51.69 280 GLY A C 1
ATOM 2162 O O . GLY A 1 280 ? -19.232 1.455 9.127 1.00 51.69 280 GLY A O 1
ATOM 2163 N N . PHE A 1 281 ? -17.279 1.104 10.160 1.00 54.59 281 PHE A N 1
ATOM 2164 C CA . PHE A 1 281 ? -17.865 0.835 11.479 1.00 54.59 281 PHE A CA 1
ATOM 2165 C C . PHE A 1 281 ? -17.496 1.873 12.551 1.00 54.59 281 PHE A C 1
ATOM 2167 O O . PHE A 1 281 ? -18.187 1.966 13.561 1.00 54.59 281 PHE A O 1
ATOM 2174 N N . ALA A 1 282 ? -16.464 2.697 12.332 1.00 63.22 282 ALA A N 1
ATOM 2175 C CA . ALA A 1 282 ? -15.959 3.648 13.331 1.00 63.22 282 ALA A CA 1
ATOM 2176 C C . ALA A 1 282 ? -16.102 5.119 12.913 1.00 63.22 282 ALA A C 1
ATOM 2178 O O . ALA A 1 282 ? -15.654 6.010 13.624 1.00 63.22 282 ALA A O 1
ATOM 2179 N N . SER A 1 283 ? -16.741 5.410 11.780 1.00 69.56 283 SER A N 1
ATOM 2180 C CA . SER A 1 283 ? -16.822 6.764 11.219 1.00 69.56 283 SER A CA 1
ATOM 2181 C C . SER A 1 283 ? -17.451 7.785 12.193 1.00 69.56 283 SER A C 1
ATOM 2183 O O . SER A 1 283 ? -16.932 8.890 12.366 1.00 69.56 283 SER A O 1
ATOM 2185 N N . ARG A 1 284 ? -18.514 7.399 12.919 1.00 73.38 284 ARG A N 1
ATOM 2186 C CA . ARG A 1 284 ? -19.111 8.227 13.985 1.00 73.38 284 ARG A CA 1
ATOM 2187 C C . ARG A 1 284 ? -18.185 8.379 15.191 1.00 73.38 284 ARG A C 1
ATOM 2189 O O . ARG A 1 284 ? -18.128 9.463 15.755 1.00 73.38 284 ARG A O 1
ATOM 2196 N N . LEU A 1 285 ? -17.453 7.333 15.564 1.00 75.50 285 LEU A N 1
ATOM 2197 C CA . LEU A 1 285 ? -16.499 7.383 16.673 1.00 75.50 285 LEU A CA 1
ATOM 2198 C C . LEU A 1 285 ? -15.314 8.300 16.348 1.00 75.50 285 LEU A C 1
ATOM 2200 O O . LEU A 1 285 ? -14.970 9.148 17.158 1.00 75.50 285 LEU A O 1
ATOM 2204 N N . LEU A 1 286 ? -14.758 8.216 15.137 1.00 75.88 286 LEU A N 1
ATOM 2205 C CA . LEU A 1 286 ? -13.690 9.104 14.665 1.00 75.88 286 LEU A CA 1
ATOM 2206 C C . LEU A 1 286 ? -14.135 10.571 14.618 1.00 75.88 286 LEU A C 1
ATOM 2208 O O . LEU A 1 286 ? -13.354 11.462 14.944 1.00 75.88 286 LEU A O 1
ATOM 2212 N N . PHE A 1 287 ? -15.400 10.829 14.274 1.00 77.69 287 PHE A N 1
ATOM 2213 C CA . PHE A 1 287 ? -15.989 12.161 14.414 1.00 77.69 287 PHE A CA 1
ATOM 2214 C C . PHE A 1 287 ? -15.999 12.632 15.879 1.00 77.69 287 PHE A C 1
ATOM 2216 O O . PHE A 1 287 ? -15.564 13.747 16.151 1.00 77.69 287 PHE A O 1
ATOM 2223 N N . GLN A 1 288 ? -16.441 11.792 16.822 1.00 80.06 288 GLN A N 1
ATOM 2224 C CA . GLN A 1 288 ? -16.458 12.158 18.245 1.00 80.06 288 GLN A CA 1
ATOM 2225 C C . GLN A 1 288 ? -15.047 12.361 18.813 1.00 80.06 288 GLN A C 1
ATOM 2227 O O . GLN A 1 288 ? -14.836 13.278 19.601 1.00 80.06 288 GLN A O 1
ATOM 2232 N N . ILE A 1 289 ? -14.062 11.562 18.388 1.00 81.69 289 ILE A N 1
ATOM 2233 C CA . ILE A 1 289 ? -12.654 11.732 18.783 1.00 81.69 289 ILE A CA 1
ATOM 2234 C C . ILE A 1 289 ? -12.131 13.088 18.290 1.00 81.69 289 ILE A C 1
ATOM 2236 O O . ILE A 1 289 ? -11.551 13.838 19.069 1.00 81.69 289 ILE A O 1
ATOM 2240 N N . SER A 1 290 ? -12.407 13.444 17.031 1.00 82.62 290 SER A N 1
ATOM 2241 C CA . SER A 1 290 ? -12.052 14.751 16.464 1.00 82.62 290 SER A CA 1
ATOM 2242 C C . SER A 1 290 ? -12.662 15.916 17.250 1.00 82.62 290 SER A C 1
ATOM 2244 O O . SER A 1 290 ? -11.943 16.841 17.630 1.00 82.62 290 SER A O 1
ATOM 2246 N N . GLU A 1 291 ? -13.966 15.865 17.543 1.00 85.75 291 GLU A N 1
ATOM 2247 C CA . GLU A 1 291 ? -14.636 16.910 18.331 1.00 85.75 291 GLU A CA 1
ATOM 2248 C C . GLU A 1 291 ? -14.104 16.967 19.771 1.00 85.75 291 GLU A C 1
ATOM 2250 O O . GLU A 1 291 ? -14.011 18.054 20.337 1.00 85.75 291 GLU A O 1
ATOM 2255 N N . THR A 1 292 ? -13.677 15.832 20.334 1.00 86.56 292 THR A N 1
ATOM 2256 C CA . THR A 1 292 ? -13.031 15.772 21.654 1.00 86.56 292 THR A CA 1
ATOM 2257 C C . THR A 1 292 ? -11.663 16.460 21.645 1.00 86.56 292 THR A C 1
ATOM 2259 O O . THR A 1 292 ? -11.396 17.275 22.524 1.00 86.56 292 THR A O 1
ATOM 2262 N N . SER A 1 293 ? -10.812 16.212 20.640 1.00 85.50 293 SER A N 1
ATOM 2263 C CA . SER A 1 293 ? -9.523 16.914 20.493 1.00 85.50 293 SER A CA 1
ATOM 2264 C C . SER A 1 293 ? -9.702 18.426 20.329 1.00 85.50 293 SER A C 1
ATOM 2266 O O . SER A 1 293 ? -8.966 19.211 20.922 1.00 85.50 293 SER A O 1
ATOM 2268 N N . ILE A 1 294 ? -10.713 18.855 19.566 1.00 86.31 294 ILE A N 1
ATOM 2269 C CA . ILE A 1 294 ? -11.051 20.279 19.422 1.00 86.31 294 ILE A CA 1
ATOM 2270 C C . ILE A 1 294 ? -11.488 20.862 20.762 1.00 86.31 294 ILE A C 1
ATOM 2272 O O . ILE A 1 294 ? -11.029 21.939 21.137 1.00 86.31 294 ILE A O 1
ATOM 2276 N N . LEU A 1 295 ? -12.360 20.154 21.480 1.00 87.25 295 LEU A N 1
ATOM 2277 C CA . LEU A 1 295 ? -12.854 20.582 22.779 1.00 87.25 295 LEU A CA 1
ATOM 2278 C C . LEU A 1 295 ? -11.707 20.740 23.787 1.00 87.25 295 LEU A C 1
ATOM 2280 O O . LEU A 1 295 ? -11.648 21.765 24.460 1.00 87.25 295 LEU A O 1
ATOM 2284 N N . ASN A 1 296 ? -10.765 19.792 23.837 1.00 85.06 296 ASN A N 1
ATOM 2285 C CA . ASN A 1 296 ? -9.560 19.892 24.667 1.00 85.06 296 ASN A CA 1
ATOM 2286 C C . ASN A 1 296 ? -8.756 21.159 24.358 1.00 85.06 296 ASN A C 1
ATOM 2288 O O . ASN A 1 296 ? -8.426 21.918 25.268 1.00 85.06 296 ASN A O 1
ATOM 2292 N N . ALA A 1 297 ? -8.503 21.439 23.080 1.00 85.31 297 ALA A N 1
ATOM 2293 C CA . ALA A 1 297 ? -7.773 22.638 22.689 1.00 85.31 297 ALA A CA 1
ATOM 2294 C C . ALA A 1 297 ? -8.554 23.938 22.972 1.00 85.31 297 ALA A C 1
ATOM 2296 O O . ALA A 1 297 ? -7.958 24.951 23.325 1.00 85.31 297 ALA A O 1
ATOM 2297 N N . GLU A 1 298 ? -9.886 23.947 22.826 1.00 87.00 298 GLU A N 1
ATOM 2298 C CA . GLU A 1 298 ? -10.746 25.075 23.228 1.00 87.00 298 GLU A CA 1
ATOM 2299 C C . GLU A 1 298 ? -10.685 25.327 24.747 1.00 87.00 298 GLU A C 1
ATOM 2301 O O . GLU A 1 298 ? -10.682 26.484 25.170 1.00 87.00 298 GLU A O 1
ATOM 2306 N N . PHE A 1 299 ? -10.609 24.274 25.568 1.00 85.06 299 PHE A N 1
ATOM 2307 C CA . PHE A 1 299 ? -10.397 24.404 27.013 1.00 85.06 299 PHE A CA 1
ATOM 2308 C C . PHE A 1 299 ? -9.009 24.969 27.339 1.00 85.06 299 PHE A C 1
ATOM 2310 O O . PHE A 1 299 ? -8.928 25.911 28.125 1.00 85.06 299 PHE A O 1
ATOM 2317 N N . ALA A 1 300 ? -7.948 24.452 26.712 1.00 82.88 300 ALA A N 1
ATOM 2318 C CA . ALA A 1 300 ? -6.575 24.913 26.932 1.00 82.88 300 ALA A CA 1
ATOM 2319 C C . ALA A 1 300 ? -6.397 26.402 26.579 1.00 82.88 300 ALA A C 1
ATOM 2321 O O . ALA A 1 300 ? -5.921 27.181 27.400 1.00 82.88 300 ALA A O 1
ATOM 2322 N N . GLU A 1 301 ? -6.882 26.833 25.410 1.00 83.12 301 GLU A N 1
ATOM 2323 C CA . GLU A 1 301 ? -6.819 28.241 24.982 1.00 83.12 301 GLU A CA 1
ATOM 2324 C C . GLU A 1 301 ? -7.586 29.179 25.926 1.00 83.12 301 GLU A C 1
ATOM 2326 O O . GLU A 1 301 ? -7.137 30.290 26.210 1.00 83.12 301 GLU A O 1
ATOM 2331 N N . ARG A 1 302 ? -8.752 28.753 26.436 1.00 78.75 302 ARG A N 1
ATOM 2332 C CA . ARG A 1 302 ? -9.517 29.559 27.404 1.00 78.75 302 ARG A CA 1
ATOM 2333 C C . ARG A 1 302 ? -8.854 29.599 28.777 1.00 78.75 302 ARG A C 1
ATOM 2335 O O . ARG A 1 302 ? -8.987 30.609 29.462 1.00 78.75 302 ARG A O 1
ATOM 2342 N N . GLN A 1 303 ? -8.139 28.545 29.161 1.00 77.06 303 GLN A N 1
ATOM 2343 C CA . GLN A 1 303 ? -7.367 28.504 30.397 1.00 77.06 303 GLN A CA 1
ATOM 2344 C C . GLN A 1 303 ? -6.143 29.429 30.333 1.00 77.06 303 GLN A C 1
ATOM 2346 O O . GLN A 1 303 ? -5.819 30.065 31.330 1.00 77.06 303 GLN A O 1
ATOM 2351 N N . GLU A 1 304 ? -5.511 29.564 29.165 1.00 73.25 304 GLU A N 1
ATOM 2352 C CA . GLU A 1 304 ? -4.421 30.522 28.932 1.00 73.25 304 GLU A CA 1
ATOM 2353 C C . GLU A 1 304 ? -4.908 31.978 28.819 1.00 73.25 304 GLU A C 1
ATOM 2355 O O . GLU A 1 304 ? -4.187 32.902 29.190 1.00 73.25 304 GLU A O 1
ATOM 2360 N N . ALA A 1 305 ? -6.129 32.200 28.321 1.00 69.81 305 ALA A N 1
ATOM 2361 C CA . ALA A 1 305 ? -6.712 33.533 28.144 1.00 69.81 305 ALA A CA 1
ATOM 2362 C C . ALA A 1 305 ? -7.411 34.100 29.399 1.00 69.81 305 ALA A C 1
ATOM 2364 O O . ALA A 1 305 ? -7.775 35.279 29.415 1.00 69.81 305 ALA A O 1
ATOM 2365 N N . ALA A 1 306 ? -7.651 33.281 30.425 1.00 60.91 306 ALA A N 1
ATOM 2366 C CA . ALA A 1 306 ? -8.378 33.683 31.624 1.00 60.91 306 ALA A CA 1
ATOM 2367 C C . ALA A 1 306 ? -7.434 34.222 32.712 1.00 60.91 306 ALA A C 1
ATOM 2369 O O . ALA A 1 306 ? -6.762 33.455 33.394 1.00 60.91 306 ALA A O 1
ATOM 2370 N N . ASP A 1 307 ? -7.458 35.542 32.917 1.00 55.91 307 ASP A N 1
ATOM 2371 C CA . ASP A 1 307 ? -6.851 36.218 34.080 1.00 55.91 307 ASP A CA 1
ATOM 2372 C C . ASP A 1 307 ? -7.837 36.356 35.266 1.00 55.91 307 ASP A C 1
ATOM 2374 O O . ASP A 1 307 ? -7.469 36.868 36.320 1.00 55.91 307 ASP A O 1
ATOM 2378 N N . ASP A 1 308 ? -9.097 35.914 35.128 1.00 52.16 308 ASP A N 1
ATOM 2379 C CA . ASP A 1 308 ? -10.059 35.915 36.238 1.00 52.16 308 ASP A CA 1
ATOM 2380 C C . ASP A 1 308 ? -11.190 34.879 36.063 1.00 52.16 308 ASP A C 1
ATOM 2382 O O . ASP A 1 308 ? -11.743 34.671 34.976 1.00 52.16 308 ASP A O 1
ATOM 2386 N N . ASP A 1 309 ? -11.518 34.223 37.171 1.00 54.75 309 ASP A N 1
ATOM 2387 C CA . ASP A 1 309 ? -12.348 33.024 37.294 1.00 54.75 309 ASP A CA 1
ATOM 2388 C C . ASP A 1 309 ? -13.846 33.375 37.220 1.00 54.75 309 ASP A C 1
ATOM 2390 O O . ASP A 1 309 ? -14.490 33.701 38.220 1.00 54.75 309 ASP A O 1
ATOM 2394 N N . SER A 1 310 ? -14.435 33.336 36.018 1.00 54.19 310 SER A N 1
ATOM 2395 C CA . SER A 1 310 ? -15.891 33.453 35.858 1.00 54.19 310 SER A CA 1
ATOM 2396 C C . SER A 1 310 ? -16.498 32.218 35.188 1.00 54.19 310 SER A C 1
ATOM 2398 O O . SER A 1 310 ? -16.345 31.964 33.991 1.00 54.19 310 SER A O 1
ATOM 2400 N N . ALA A 1 311 ? -17.275 31.469 35.976 1.00 54.66 311 ALA A N 1
ATOM 2401 C CA . ALA A 1 311 ? -17.976 30.239 35.595 1.00 54.66 311 ALA A CA 1
ATOM 2402 C C . ALA A 1 311 ? -18.929 30.376 34.384 1.00 54.66 311 ALA A C 1
ATOM 2404 O O . ALA A 1 311 ? -19.337 29.369 33.807 1.00 54.66 311 ALA A O 1
ATOM 2405 N N . SER A 1 312 ? -19.268 31.599 33.950 1.00 57.19 312 SER A N 1
ATOM 2406 C CA . SER A 1 312 ? -20.069 31.821 32.733 1.00 57.19 312 SER A CA 1
ATOM 2407 C C . SER A 1 312 ? -19.285 31.567 31.437 1.00 57.19 312 SER A C 1
ATOM 2409 O O . SER A 1 312 ? -19.881 31.303 30.395 1.00 57.19 312 SER A O 1
ATOM 2411 N N . THR A 1 313 ? -17.951 31.574 31.508 1.00 62.19 313 THR A N 1
ATOM 2412 C CA . THR A 1 313 ? -17.061 31.519 30.338 1.00 62.19 313 THR A CA 1
ATOM 2413 C C . THR A 1 313 ? -16.895 30.105 29.781 1.00 62.19 313 THR A C 1
ATOM 2415 O O . THR A 1 313 ? -16.517 29.951 28.628 1.00 62.19 313 THR A O 1
ATOM 2418 N N . TYR A 1 314 ? -17.224 29.056 30.541 1.00 73.88 314 TYR A N 1
ATOM 2419 C CA . TYR A 1 314 ? -17.081 27.656 30.107 1.00 73.88 314 TYR A CA 1
ATOM 2420 C C . TYR A 1 314 ? -18.411 26.966 29.770 1.00 73.88 314 TYR A C 1
ATOM 2422 O O . TYR A 1 314 ? -18.406 25.817 29.332 1.00 73.88 314 TYR A O 1
ATOM 2430 N N . GLY A 1 315 ? -19.553 27.648 29.932 1.00 79.69 315 GLY A N 1
ATOM 2431 C CA . GLY A 1 315 ? -20.882 27.039 29.780 1.00 79.69 315 GLY A CA 1
ATOM 2432 C C . GLY A 1 315 ? -21.109 26.366 28.420 1.00 79.69 315 GLY A C 1
ATOM 2433 O O . GLY A 1 315 ? -21.634 25.258 28.358 1.00 79.69 315 GLY A O 1
ATOM 2434 N N . GLU A 1 316 ? -20.645 26.990 27.334 1.00 81.69 316 GLU A N 1
ATOM 2435 C CA . GLU A 1 316 ? -20.735 26.422 25.980 1.00 81.69 316 GLU A CA 1
ATOM 2436 C C . GLU A 1 316 ? -19.841 25.189 25.785 1.00 81.69 316 GLU A C 1
ATOM 2438 O O . GLU A 1 316 ? -20.229 24.255 25.086 1.00 81.69 316 GLU A O 1
ATOM 2443 N N . LEU A 1 317 ? -18.660 25.162 26.413 1.00 85.50 317 LEU A N 1
ATOM 2444 C CA . LEU A 1 317 ? -17.733 24.031 26.319 1.00 85.50 317 LEU A CA 1
ATOM 2445 C C . LEU A 1 317 ? -18.258 22.828 27.104 1.00 85.50 317 LEU A C 1
ATOM 2447 O O . LEU A 1 317 ? -18.249 21.711 26.592 1.00 85.50 317 LEU A O 1
ATOM 2451 N N . PHE A 1 318 ? -18.808 23.054 28.300 1.00 86.38 318 PHE A N 1
ATOM 2452 C CA . PHE A 1 318 ? -19.463 21.994 29.066 1.00 86.38 318 PHE A CA 1
ATOM 2453 C C . PHE A 1 318 ? -20.707 21.448 28.358 1.00 86.38 318 PHE A C 1
ATOM 2455 O O . PHE A 1 318 ? -20.933 20.243 28.373 1.00 86.38 318 PHE A O 1
ATOM 2462 N N . ALA A 1 319 ? -21.490 22.293 27.681 1.00 87.00 319 ALA A N 1
ATOM 2463 C CA . ALA A 1 319 ? -22.614 21.817 26.877 1.00 87.00 319 ALA A CA 1
ATOM 2464 C C . ALA A 1 319 ? -22.158 20.885 25.735 1.00 87.00 319 ALA A C 1
ATOM 2466 O O . ALA A 1 319 ? -22.772 19.840 25.523 1.00 87.00 319 ALA A O 1
ATOM 2467 N N . LYS A 1 320 ? -21.061 21.222 25.037 1.00 85.69 320 LYS A N 1
ATOM 2468 C CA . LYS A 1 320 ? -20.456 20.340 24.022 1.00 85.69 320 LYS A CA 1
ATOM 2469 C C . LYS A 1 320 ? -19.924 19.040 24.634 1.00 85.69 320 LYS A C 1
ATOM 2471 O O . LYS A 1 320 ? -20.173 17.979 24.074 1.00 85.69 320 LYS A O 1
ATOM 2476 N N . TYR A 1 321 ? -19.240 19.120 25.778 1.00 87.88 321 TYR A N 1
ATOM 2477 C CA . TYR A 1 321 ? -18.739 17.958 26.519 1.00 87.88 321 TYR A CA 1
ATOM 2478 C C . TYR A 1 321 ? -19.857 16.950 26.805 1.00 87.88 321 TYR A C 1
ATOM 2480 O O . TYR A 1 321 ? -19.761 15.795 26.398 1.00 87.88 321 TYR A O 1
ATOM 2488 N N . TYR A 1 322 ? -20.946 17.403 27.435 1.00 88.25 322 TYR A N 1
ATOM 2489 C CA . TYR A 1 322 ? -22.055 16.522 27.800 1.00 88.25 322 TYR A CA 1
ATOM 2490 C C . TYR A 1 322 ? -22.768 15.939 26.576 1.00 88.25 322 TYR A C 1
ATOM 2492 O O . TYR A 1 322 ? -23.223 14.802 26.628 1.00 88.25 322 TYR A O 1
ATOM 2500 N N . ALA A 1 323 ? -22.842 16.678 25.466 1.00 87.44 323 ALA A N 1
ATOM 2501 C CA . ALA A 1 323 ? -23.414 16.160 24.225 1.00 87.44 323 ALA A CA 1
ATOM 2502 C C . ALA A 1 323 ? -22.564 15.030 23.615 1.00 87.44 323 ALA A C 1
ATOM 2504 O O . ALA A 1 323 ? -23.112 14.021 23.179 1.00 87.44 323 ALA A O 1
ATOM 2505 N N . ILE A 1 324 ? -21.233 15.176 23.604 1.00 85.75 324 ILE A N 1
ATOM 2506 C CA . ILE A 1 324 ? -20.313 14.126 23.133 1.00 85.75 324 ILE A CA 1
ATOM 2507 C C . ILE A 1 324 ? -20.380 12.907 24.060 1.00 85.75 324 ILE A C 1
ATOM 2509 O O . ILE A 1 324 ? -20.411 11.771 23.586 1.00 85.75 324 ILE A O 1
ATOM 2513 N N . GLU A 1 325 ? -20.417 13.133 25.375 1.00 85.19 325 GLU A N 1
ATOM 2514 C CA . GLU A 1 325 ? -20.522 12.067 26.371 1.00 85.19 325 GLU A CA 1
ATOM 2515 C C . GLU A 1 325 ? -21.821 11.264 26.215 1.00 85.19 325 GLU A C 1
ATOM 2517 O O . GLU A 1 325 ? -21.765 10.036 26.144 1.00 85.19 325 GLU A O 1
ATOM 2522 N N . ASP A 1 326 ? -22.970 11.936 26.106 1.00 86.31 326 ASP A N 1
ATOM 2523 C CA . ASP A 1 326 ? -24.271 11.288 25.902 1.00 86.31 326 ASP A CA 1
ATOM 2524 C C . ASP A 1 326 ? -24.297 10.480 24.595 1.00 86.31 326 ASP A C 1
ATOM 2526 O O . ASP A 1 326 ? -24.702 9.315 24.579 1.00 86.31 326 ASP A O 1
ATOM 2530 N N . ASP A 1 327 ? -23.762 11.043 23.508 1.00 82.31 327 ASP A N 1
ATOM 2531 C CA . ASP A 1 327 ? -23.643 10.342 22.230 1.00 82.31 327 ASP A CA 1
ATOM 2532 C C . ASP A 1 327 ? -22.775 9.079 22.330 1.00 82.31 327 ASP A C 1
ATOM 2534 O O . ASP A 1 327 ? -23.106 8.062 21.722 1.00 82.31 327 ASP A O 1
ATOM 2538 N N . LEU A 1 328 ? -21.661 9.123 23.070 1.00 81.00 328 LEU A N 1
ATOM 2539 C CA . LEU A 1 328 ? -20.763 7.978 23.255 1.00 81.00 328 LEU A CA 1
ATOM 2540 C C . LEU A 1 328 ? -21.375 6.902 24.158 1.00 81.00 328 LEU A C 1
ATOM 2542 O O . LEU A 1 328 ? -21.218 5.713 23.878 1.00 81.00 328 LEU A O 1
ATOM 2546 N N . GLN A 1 329 ? -22.082 7.298 25.219 1.00 80.38 329 GLN A N 1
ATOM 2547 C CA . GLN A 1 329 ? -22.767 6.369 26.122 1.00 80.38 329 GLN A CA 1
ATOM 2548 C C . GLN A 1 329 ? -23.916 5.635 25.423 1.00 80.38 329 GLN A C 1
ATOM 2550 O O . GLN A 1 329 ? -24.138 4.449 25.676 1.00 80.38 329 GLN A O 1
ATOM 2555 N N . ASN A 1 330 ? -24.612 6.326 24.519 1.00 79.69 330 ASN A N 1
ATOM 2556 C CA . ASN A 1 330 ? -25.734 5.781 23.762 1.00 79.69 330 ASN A CA 1
ATOM 2557 C C . ASN A 1 330 ? -25.323 5.189 22.403 1.00 79.69 330 ASN A C 1
ATOM 2559 O O . ASN A 1 330 ? -26.184 4.710 21.660 1.00 79.69 330 ASN A O 1
ATOM 2563 N N . TRP A 1 331 ? -24.031 5.206 22.051 1.00 73.69 331 TRP A N 1
ATOM 2564 C CA . TRP A 1 331 ? -23.571 4.723 20.753 1.00 73.69 331 TRP A CA 1
ATOM 2565 C C . TRP A 1 331 ? -23.753 3.208 20.620 1.00 73.69 331 TRP A C 1
ATOM 2567 O O . TRP A 1 331 ? -23.268 2.413 21.428 1.00 73.69 331 TRP A O 1
ATOM 2577 N N . VAL A 1 332 ? -24.416 2.802 19.537 1.00 64.94 332 VAL A N 1
ATOM 2578 C CA . VAL A 1 332 ? -24.596 1.401 19.156 1.00 64.94 332 VAL A CA 1
ATOM 2579 C C . VAL A 1 332 ? -23.965 1.196 17.785 1.00 64.94 332 VAL A C 1
ATOM 2581 O O . VAL A 1 332 ? -24.232 1.957 16.855 1.00 64.94 332 VAL A O 1
ATOM 2584 N N . CYS A 1 333 ? -23.122 0.168 17.669 1.00 62.50 333 CYS A N 1
ATOM 2585 C CA . CYS A 1 333 ? -22.529 -0.222 16.393 1.00 62.50 333 CYS A CA 1
ATOM 2586 C C . CYS A 1 333 ? -23.651 -0.622 15.405 1.00 62.50 333 CYS A C 1
ATOM 2588 O O . CYS A 1 333 ? -24.446 -1.491 15.781 1.00 62.50 333 CYS A O 1
ATOM 2590 N N . PRO A 1 334 ? -23.744 0.010 14.215 1.00 56.56 334 PRO A N 1
ATOM 2591 C CA . PRO A 1 334 ? -24.783 -0.262 13.216 1.00 56.56 334 PRO A CA 1
ATOM 2592 C C . PRO A 1 334 ? -24.847 -1.708 12.718 1.00 56.56 334 PRO A C 1
ATOM 2594 O O . PRO A 1 334 ? -23.779 -2.362 12.627 1.00 56.56 334 PRO A O 1
#

Radius of gyration: 29.74 Å; chains: 1; bounding box: 72×65×82 Å

Organism: NCBI:txid2364996

Sequence (334 aa):
MTRPFVSNSSGQKVLDASAGPAVLCLGFGRPEVTEAITNQVNQLAYLYSGARFTCDATEELAVMLLQGQPGGLSKAIFVNSGCEATDAAIKLATQYWHERGALCVSGHDSRRALYRDWLPHNVSFVDPCFAYRLKGNNETDEAYVKRLADQLEAEILGPLSLRHRGYALTSLRESMQQSDLSTEMTLALTMVFCSMESISEATDSWYSHLVGAAAALACPYGPAATDPKYTVQSTFEGRWLLRNFAYHDVMMSVSMDCRPLIRGFYWSSKDGSLADPYFGFASRLLFQISETSILNAEFAERQEAADDDSASTYGELFAKYYAIEDDLQNWVCP

pLDDT: mean 73.77, std 14.22, range [42.62, 97.19]